Protein 1I0R (pdb70)

Structure (mmCIF, N/CA/C/O backbone):
data_1I0R
#
_entry.id   1I0R
#
_cell.length_a   56.378
_cell.length_b   56.378
_cell.length_c   214.570
_cell.angle_alpha   90.00
_cell.angle_beta   90.00
_cell.angle_gamma   90.00
#
_symmetry.space_group_name_H-M   'P 41 21 2'
#
loop_
_entity.id
_entity.type
_entity.pdbx_description
1 polymer 'CONSERVED HYPOTHETICAL PROTEIN'
2 non-polymer 'FLAVIN MONONUCLEOTIDE'
3 water water
#
loop_
_atom_site.group_PDB
_atom_site.id
_atom_site.type_symbol
_atom_site.label_atom_id
_atom_site.label_alt_id
_atom_site.label_comp_id
_atom_site.label_asym_id
_atom_site.label_entity_id
_atom_site.label_seq_id
_atom_site.pdbx_PDB_ins_code
_atom_site.Cartn_x
_atom_site.Cartn_y
_atom_site.Cartn_z
_atom_site.occupancy
_atom_site.B_iso_or_equiv
_atom_site.auth_seq_id
_atom_site.auth_comp_id
_atom_site.auth_asym_id
_atom_site.aut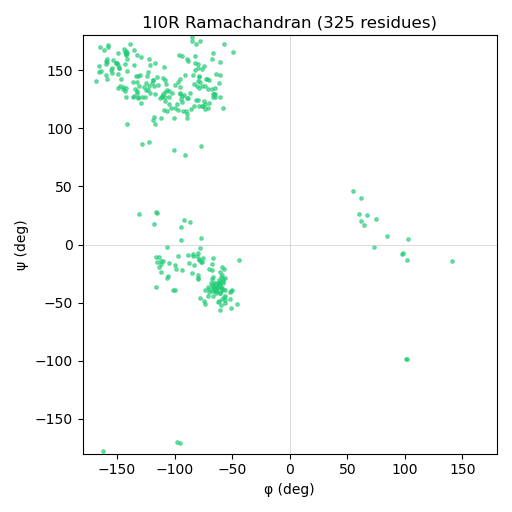h_atom_id
_atom_site.pdbx_PDB_model_num
ATOM 1 N N . MET A 1 1 ? 28.877 -4.313 49.656 1.00 35.15 1 MET A N 1
ATOM 2 C CA . MET A 1 1 ? 28.426 -3.808 50.984 1.00 34.30 1 MET A CA 1
ATOM 3 C C . MET A 1 1 ? 29.564 -3.872 52.003 1.00 34.10 1 MET A C 1
ATOM 4 O O . MET A 1 1 ? 30.077 -4.952 52.315 1.00 34.43 1 MET A O 1
ATOM 9 N N . ASP A 1 2 ? 29.949 -2.707 52.517 1.00 33.31 2 ASP A N 1
ATOM 10 C CA . ASP A 1 2 ? 31.034 -2.589 53.484 1.00 32.97 2 ASP A CA 1
ATOM 11 C C . ASP A 1 2 ? 30.540 -2.719 54.928 1.00 32.86 2 ASP A C 1
ATOM 12 O O . ASP A 1 2 ? 29.874 -1.830 55.453 1.00 31.94 2 ASP A O 1
ATOM 17 N N . VAL A 1 3 ? 30.873 -3.831 55.568 1.00 33.02 3 VAL A N 1
ATOM 18 C CA . VAL A 1 3 ? 30.446 -4.054 56.944 1.00 33.41 3 VAL A CA 1
ATOM 19 C C . VAL A 1 3 ? 30.868 -2.950 57.916 1.00 32.89 3 VAL A C 1
ATOM 20 O O . VAL A 1 3 ? 30.191 -2.715 58.920 1.00 32.47 3 VAL A O 1
ATOM 24 N N . GLU A 1 4 ? 31.977 -2.279 57.628 1.00 32.52 4 GLU A N 1
ATOM 25 C CA . GLU A 1 4 ? 32.464 -1.193 58.479 1.00 32.17 4 GLU A CA 1
ATOM 26 C C . GLU A 1 4 ? 31.472 -0.038 58.612 1.00 30.44 4 GLU A C 1
ATOM 27 O O . GLU A 1 4 ? 31.523 0.735 59.569 1.00 30.22 4 GLU A O 1
ATOM 33 N N . ALA A 1 5 ? 30.578 0.099 57.640 1.00 28.47 5 ALA A N 1
ATOM 34 C CA . ALA A 1 5 ? 29.597 1.178 57.700 1.00 26.38 5 ALA A CA 1
ATOM 35 C C . ALA A 1 5 ? 28.676 0.972 58.910 1.00 25.34 5 ALA A C 1
ATOM 36 O O . ALA A 1 5 ? 28.255 1.936 59.549 1.00 24.65 5 ALA A O 1
ATOM 38 N N . PHE A 1 6 ? 28.384 -0.280 59.236 1.00 24.11 6 PHE A N 1
ATOM 39 C CA . PHE A 1 6 ? 27.496 -0.540 60.373 1.00 23.59 6 PHE A CA 1
ATOM 40 C C . PHE A 1 6 ? 28.167 -0.198 61.697 1.00 23.22 6 PHE A C 1
ATOM 41 O O . PHE A 1 6 ? 27.487 0.039 62.696 1.00 22.27 6 PHE A O 1
ATOM 49 N N . TYR A 1 7 ? 29.501 -0.152 61.695 1.00 22.98 7 TYR A N 1
ATOM 50 C CA . TYR A 1 7 ? 30.276 0.192 62.889 1.00 23.19 7 TYR A CA 1
ATOM 51 C C . TYR A 1 7 ? 30.060 1.651 63.276 1.00 21.68 7 TYR A C 1
ATOM 52 O O . TYR A 1 7 ? 30.374 2.058 64.393 1.00 21.43 7 TYR A O 1
ATOM 61 N N . LYS A 1 8 ? 29.532 2.438 62.340 1.00 20.54 8 LYS A N 1
ATOM 62 C CA . LYS A 1 8 ? 29.292 3.850 62.582 1.00 19.56 8 LYS A CA 1
ATOM 63 C C . LYS A 1 8 ? 28.008 4.161 63.361 1.00 18.17 8 LYS A C 1
ATOM 64 O O . LYS A 1 8 ? 27.809 5.305 63.796 1.00 18.71 8 LYS A O 1
ATOM 70 N N . ILE A 1 9 ? 27.153 3.155 63.549 1.00 16.92 9 ILE A N 1
ATOM 71 C CA . ILE A 1 9 ? 25.909 3.338 64.319 1.00 15.45 9 ILE A CA 1
ATOM 72 C C . ILE A 1 9 ? 26.268 3.441 65.816 1.00 15.30 9 ILE A C 1
ATOM 73 O O . ILE A 1 9 ? 27.114 2.677 66.317 1.00 15.81 9 ILE A O 1
ATOM 78 N N . SER A 1 10 ? 25.655 4.389 66.518 1.00 14.50 10 SER A N 1
ATOM 79 C CA . SER A 1 10 ? 25.939 4.612 67.949 1.00 14.55 10 SER A CA 1
ATOM 80 C C . SER A 1 10 ? 25.053 3.837 68.894 1.00 14.06 10 SER A C 1
ATOM 81 O O . SER A 1 10 ? 23.866 3.613 68.631 1.00 14.30 10 SER A O 1
ATOM 84 N N . TYR A 1 11 ? 25.638 3.427 70.021 1.00 12.99 11 TYR A N 1
ATOM 85 C CA . TYR A 1 11 ? 24.854 2.681 71.037 1.00 12.49 11 TYR A CA 1
ATOM 86 C C . TYR A 1 11 ? 25.383 2.974 72.423 1.00 12.89 11 TYR A C 1
ATOM 87 O O . TYR A 1 11 ? 26.481 3.508 72.576 1.00 13.35 11 TYR A O 1
ATOM 96 N N . GLY A 1 12 ? 24.588 2.621 73.440 1.00 11.86 12 GLY A N 1
ATOM 97 C CA . GLY A 1 12 ? 25.065 2.667 74.827 1.00 12.34 12 GLY A CA 1
ATOM 98 C C . GLY A 1 12 ? 25.552 1.244 75.138 1.00 12.42 12 GLY A C 1
ATOM 99 O O . GLY A 1 12 ? 25.726 0.404 74.256 1.00 12.81 12 GLY A O 1
ATOM 100 N N . LEU A 1 13 ? 25.855 0.977 76.410 1.00 11.77 13 LEU A N 1
ATOM 101 C CA . LEU A 1 13 ? 26.236 -0.384 76.831 1.00 11.99 13 LEU A CA 1
ATOM 102 C C . LEU A 1 13 ? 25.443 -0.629 78.115 1.00 11.45 13 LEU A C 1
ATOM 103 O O . LEU A 1 13 ? 25.409 0.211 79.021 1.00 11.18 13 LEU A O 1
ATOM 108 N N . TYR A 1 14 ? 24.827 -1.807 78.188 1.00 10.34 14 TYR A N 1
ATOM 109 C CA . TYR A 1 14 ? 23.887 -2.126 79.270 1.00 10.37 14 TYR A CA 1
ATOM 110 C C . TYR A 1 14 ? 23.969 -3.550 79.735 1.00 10.48 14 TYR A C 1
ATOM 111 O O . TYR A 1 14 ? 24.550 -4.407 79.062 1.00 9.57 14 TYR A O 1
ATOM 120 N N . ILE A 1 15 ? 23.361 -3.804 80.896 1.00 10.61 15 ILE A N 1
ATOM 121 C CA . ILE A 1 15 ? 23.176 -5.188 81.306 1.00 11.46 15 ILE A CA 1
ATOM 122 C C . ILE A 1 15 ? 21.657 -5.397 81.190 1.00 11.29 15 ILE A C 1
ATOM 123 O O . ILE A 1 15 ? 20.884 -4.552 81.666 1.00 12.35 15 ILE A O 1
ATOM 128 N N . VAL A 1 16 ? 21.231 -6.455 80.515 1.00 11.63 16 VAL A N 1
ATOM 129 C CA . VAL A 1 16 ? 19.785 -6.750 80.402 1.00 11.38 16 VAL A CA 1
ATOM 130 C C . VAL A 1 16 ? 19.570 -7.967 81.286 1.00 11.42 16 VAL A C 1
ATOM 131 O O . VAL A 1 16 ? 20.302 -8.934 81.184 1.00 11.45 16 VAL A O 1
ATOM 135 N N . THR A 1 17 ? 18.560 -7.922 82.157 1.00 11.17 17 THR A N 1
ATOM 136 C CA . THR A 1 17 ? 18.361 -9.030 83.110 1.00 12.69 17 THR A CA 1
ATOM 137 C C . THR A 1 17 ? 16.946 -9.585 83.140 1.00 13.08 17 THR A C 1
ATOM 138 O O . THR A 1 17 ? 16.006 -8.914 82.705 1.00 12.64 17 THR A O 1
ATOM 142 N N . SER A 1 18 ? 16.800 -10.797 83.681 1.00 13.58 18 SER A N 1
ATOM 143 C CA . SER A 1 18 ? 15.475 -11.408 83.795 1.00 15.17 18 SER A CA 1
ATOM 144 C C . SER A 1 18 ? 15.585 -12.575 84.755 1.00 16.64 18 SER A C 1
ATOM 145 O O . SER A 1 18 ? 16.682 -12.915 85.200 1.00 16.91 18 SER A O 1
ATOM 148 N N . GLU A 1 19 ? 14.445 -13.139 85.148 1.00 18.11 19 GLU A N 1
ATOM 149 C CA . GLU A 1 19 ? 14.462 -14.294 86.038 1.00 20.82 19 GLU A CA 1
ATOM 150 C C . GLU A 1 19 ? 13.359 -15.243 85.649 1.00 21.52 19 GLU A C 1
ATOM 151 O O . GLU A 1 19 ? 12.232 -14.815 85.424 1.00 22.65 19 GLU A O 1
ATOM 157 N N . SER A 1 20 ? 13.679 -16.520 85.538 1.00 22.55 20 SER A N 1
ATOM 158 C CA . SER A 1 20 ? 12.657 -17.512 85.222 1.00 24.31 20 SER A CA 1
ATOM 159 C C . SER A 1 20 ? 12.909 -18.802 85.990 1.00 25.58 20 SER A C 1
ATOM 160 O O . SER A 1 20 ? 14.001 -19.372 85.942 1.00 25.05 20 SER A O 1
ATOM 163 N N . ASN A 1 21 ? 11.882 -19.257 86.700 1.00 26.98 21 ASN A N 1
ATOM 164 C CA . ASN A 1 21 ? 11.982 -20.489 87.467 1.00 28.75 21 ASN A CA 1
ATOM 165 C C . ASN A 1 21 ? 13.056 -20.347 88.539 1.00 29.13 21 ASN A C 1
ATOM 166 O O . ASN A 1 21 ? 13.806 -21.287 88.749 1.00 30.15 21 ASN A O 1
ATOM 171 N N . GLY A 1 22 ? 13.139 -19.191 89.194 1.00 29.43 22 GLY A N 1
ATOM 172 C CA . GLY A 1 22 ? 14.158 -18.994 90.217 1.00 29.93 22 GLY A CA 1
ATOM 173 C C . GLY A 1 22 ? 15.582 -18.810 89.694 1.00 30.20 22 GLY A C 1
ATOM 174 O O . GLY A 1 22 ? 16.517 -18.586 90.475 1.00 31.06 22 GLY A O 1
ATOM 175 N N . ARG A 1 23 ? 15.772 -18.895 88.382 1.00 29.49 23 ARG A N 1
ATOM 176 C CA . ARG A 1 23 ? 17.115 -18.740 87.813 1.00 28.73 23 ARG A CA 1
ATOM 177 C C . ARG A 1 23 ? 17.297 -17.331 87.256 1.00 26.35 23 ARG A C 1
ATOM 178 O O . ARG A 1 23 ? 16.586 -16.922 86.336 1.00 25.87 23 ARG A O 1
ATOM 186 N N . LYS A 1 24 ? 18.241 -16.595 87.826 1.00 23.27 24 LYS A N 1
ATOM 187 C CA . LYS A 1 24 ? 18.525 -15.235 87.386 1.00 20.33 24 LYS A CA 1
ATOM 188 C C . LYS A 1 24 ? 19.449 -15.280 86.184 1.00 18.57 24 LYS A C 1
ATOM 189 O O . LYS A 1 24 ? 20.408 -16.044 86.131 1.00 17.67 24 LYS A O 1
ATOM 195 N N . CYS A 1 25 ? 19.151 -14.421 85.219 1.00 15.88 25 CYS A N 1
ATOM 196 C CA . CYS A 1 25 ? 19.943 -14.327 83.999 1.00 14.37 25 CYS A CA 1
ATOM 197 C C . CYS A 1 25 ? 20.265 -12.882 83.698 1.00 13.74 25 CYS A C 1
ATOM 198 O O . CYS A 1 25 ? 19.479 -11.961 83.963 1.00 13.52 25 CYS A O 1
ATOM 201 N N . GLY A 1 26 ? 21.458 -12.671 83.147 1.00 12.51 26 GLY A N 1
ATOM 202 C CA . GLY A 1 26 ? 21.815 -11.319 82.757 1.00 12.16 26 GLY A CA 1
ATOM 203 C C . GLY A 1 26 ? 22.841 -11.408 81.645 1.00 12.19 26 GLY A C 1
ATOM 204 O O . GLY A 1 26 ? 23.621 -12.362 81.545 1.00 12.99 26 GLY A O 1
ATOM 205 N N . GLN A 1 27 ? 22.856 -10.391 80.799 1.00 11.45 27 GLN A N 1
ATOM 206 C CA . GLN A 1 27 ? 23.809 -10.368 79.689 1.00 10.80 27 GLN A CA 1
ATOM 207 C C . GLN A 1 27 ? 24.141 -8.941 79.332 1.00 10.97 27 GLN A C 1
ATOM 208 O O . GLN A 1 27 ? 23.395 -8.019 79.612 1.00 12.11 27 GLN A O 1
ATOM 214 N N . ILE A 1 28 ? 25.296 -8.735 78.713 1.00 10.13 28 ILE A N 1
ATOM 215 C CA . ILE A 1 28 ? 25.596 -7.395 78.210 1.00 11.02 28 ILE A CA 1
ATOM 216 C C . ILE A 1 28 ? 24.807 -7.235 76.879 1.00 10.31 28 ILE A C 1
ATOM 217 O O . ILE A 1 28 ? 24.583 -8.196 76.130 1.00 11.05 28 ILE A O 1
ATOM 222 N N . ALA A 1 29 ? 24.332 -6.028 76.628 1.00 10.99 29 ALA A N 1
ATOM 223 C CA . ALA A 1 29 ? 23.679 -5.713 75.345 1.00 10.58 29 ALA A CA 1
ATOM 224 C C . ALA A 1 29 ? 23.983 -4.274 74.978 1.00 11.09 29 ALA A C 1
ATOM 225 O O . ALA A 1 29 ? 24.077 -3.404 75.864 1.00 11.60 29 ALA A O 1
ATOM 227 N N . ASN A 1 30 ? 24.181 -4.029 73.676 1.00 11.39 30 ASN A N 1
ATOM 228 C CA . ASN A 1 30 ? 24.281 -2.642 73.243 1.00 12.14 30 ASN A CA 1
ATOM 229 C C . ASN A 1 30 ? 22.976 -2.254 72.530 1.00 12.60 30 ASN A C 1
ATOM 230 O O . ASN A 1 30 ? 22.680 -1.081 72.382 1.00 12.35 30 ASN A O 1
ATOM 235 N N . THR A 1 31 ? 22.175 -3.237 72.140 1.00 13.12 31 THR A N 1
ATOM 236 C CA . THR A 1 31 ? 20.957 -2.949 71.373 1.00 13.91 31 THR A CA 1
ATOM 237 C C . THR A 1 31 ? 19.748 -2.739 72.265 1.00 13.46 31 THR A C 1
ATOM 238 O O . THR A 1 31 ? 18.938 -3.646 72.430 1.00 14.22 31 THR A O 1
ATOM 242 N N . VAL A 1 32 ? 19.682 -1.556 72.873 1.00 13.10 32 VAL A N 1
ATOM 243 C CA . VAL A 1 32 ? 18.616 -1.167 73.811 1.00 12.80 32 VAL A CA 1
ATOM 244 C C . VAL A 1 32 ? 18.219 0.257 73.442 1.00 12.72 32 VAL A C 1
ATOM 245 O O . VAL A 1 32 ? 19.085 1.132 73.367 1.00 13.08 32 VAL A O 1
ATOM 249 N N . PHE A 1 33 ? 16.934 0.500 73.224 1.00 12.12 33 PHE A N 1
ATOM 250 C CA . PHE A 1 33 ? 16.499 1.847 72.819 1.00 13.21 33 PHE A CA 1
ATOM 251 C C . PHE A 1 33 ? 15.049 2.117 73.186 1.00 13.75 33 PHE A C 1
ATOM 252 O O . PHE A 1 33 ? 14.227 1.200 73.225 1.00 14.55 33 PHE A O 1
ATOM 267 N N . GLN A 1 34 ? 14.733 3.379 73.449 1.00 13.32 34 GLN A N 1
ATOM 268 C CA . GLN A 1 34 ? 13.339 3.737 73.719 1.00 14.86 34 GLN A CA 1
ATOM 269 C C . GLN A 1 34 ? 12.632 3.849 72.355 1.00 15.09 34 GLN A C 1
ATOM 270 O O . GLN A 1 34 ? 13.182 4.419 71.412 1.00 16.52 34 GLN A O 1
ATOM 276 N N . LEU A 1 35 ? 11.430 3.296 72.251 1.00 15.58 35 LEU A N 1
ATOM 277 C CA . LEU A 1 35 ? 10.688 3.366 70.987 1.00 16.44 35 LEU A CA 1
ATOM 278 C C . LEU A 1 35 ? 9.602 4.412 70.983 1.00 17.09 35 LEU A C 1
ATOM 279 O O . LEU A 1 35 ? 9.397 5.089 69.968 1.00 17.64 35 LEU A O 1
ATOM 284 N N . THR A 1 36 ? 8.904 4.547 72.109 1.00 17.26 36 THR A N 1
ATOM 285 C CA . THR A 1 36 ? 7.782 5.490 72.227 1.00 17.81 36 THR A CA 1
ATOM 286 C C . THR A 1 36 ? 7.724 6.160 73.588 1.00 18.81 36 THR A C 1
ATOM 287 O O . THR A 1 36 ? 8.369 5.710 74.547 1.00 17.93 36 THR A O 1
ATOM 291 N N . SER A 1 37 ? 6.916 7.222 73.692 1.00 19.99 37 SER A N 1
ATOM 292 C CA . SER A 1 37 ? 6.737 7.912 74.974 1.00 21.70 37 SER A CA 1
ATOM 293 C C . SER A 1 37 ? 5.309 7.767 75.518 1.00 21.80 37 SER A C 1
ATOM 294 O O . SER A 1 37 ? 5.075 7.945 76.703 1.00 22.86 37 SER A O 1
ATOM 297 N N . LYS A 1 38 ? 4.363 7.420 74.654 1.00 22.50 38 LYS A N 1
ATOM 298 C CA . LYS A 1 38 ? 2.976 7.233 75.081 1.00 22.70 38 LYS A CA 1
ATOM 299 C C . LYS A 1 38 ? 2.448 5.844 74.763 1.00 21.62 38 LYS A C 1
ATOM 300 O O . LYS A 1 38 ? 1.889 5.620 73.683 1.00 22.65 38 LYS A O 1
ATOM 306 N N . PRO A 1 39 ? 2.644 4.868 75.672 1.00 20.25 39 PRO A N 1
ATOM 307 C CA . PRO A 1 39 ? 3.320 4.938 76.976 1.00 19.25 39 PRO A CA 1
ATOM 308 C C . PRO A 1 39 ? 4.830 4.754 76.730 1.00 18.66 39 PRO A C 1
ATOM 309 O O . PRO A 1 39 ? 5.250 4.580 75.588 1.00 17.77 39 PRO A O 1
ATOM 313 N N . VAL A 1 40 ? 5.644 4.812 77.776 1.00 18.14 40 VAL A N 1
ATOM 314 C CA . VAL A 1 40 ? 7.073 4.626 77.560 1.00 17.35 40 VAL A CA 1
ATOM 315 C C . VAL A 1 40 ? 7.345 3.156 77.277 1.00 16.13 40 VAL A C 1
ATOM 316 O O . VAL A 1 40 ? 7.033 2.291 78.092 1.00 16.12 40 VAL A O 1
ATOM 320 N N . GLN A 1 41 ? 7.924 2.884 76.108 1.00 14.90 41 GLN A N 1
ATOM 321 C CA . GLN A 1 41 ? 8.259 1.520 75.704 1.00 14.35 41 GLN A CA 1
ATOM 322 C C . GLN A 1 41 ? 9.722 1.474 75.322 1.00 14.31 41 GLN A C 1
ATOM 323 O O . GLN A 1 41 ? 10.233 2.366 74.617 1.00 14.30 41 GLN A O 1
ATOM 329 N N . ILE A 1 42 ? 10.380 0.431 75.808 1.00 14.15 42 ILE A N 1
ATOM 330 C CA . ILE A 1 42 ? 11.808 0.210 75.565 1.00 14.85 42 ILE A CA 1
ATOM 331 C C . ILE A 1 42 ? 11.992 -1.120 74.835 1.00 14.04 42 ILE A C 1
ATOM 332 O O . ILE A 1 42 ? 11.375 -2.135 75.161 1.00 14.42 42 ILE A O 1
ATOM 337 N N . ALA A 1 43 ? 12.876 -1.153 73.856 1.00 13.00 43 ALA A N 1
ATOM 338 C CA . ALA A 1 43 ? 13.152 -2.393 73.142 1.00 12.98 43 ALA A CA 1
ATOM 339 C C . ALA A 1 43 ? 14.552 -2.922 73.466 1.00 12.94 43 ALA A C 1
ATOM 340 O O . ALA A 1 43 ? 15.484 -2.124 73.693 1.00 12.31 43 ALA A O 1
ATOM 342 N N . VAL A 1 44 ? 14.662 -4.245 73.555 1.00 11.89 44 VAL A N 1
ATOM 343 C CA . VAL A 1 44 ? 15.962 -4.9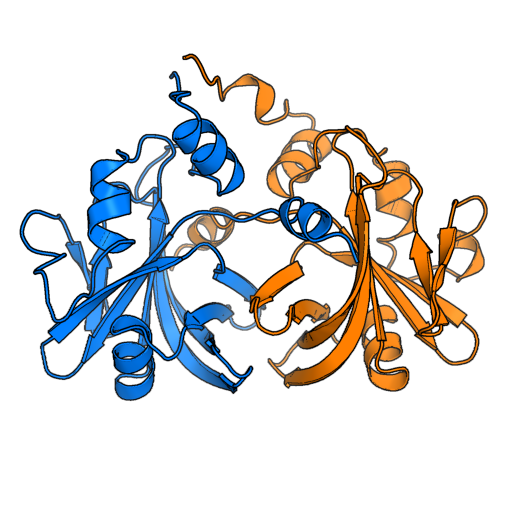06 73.722 1.00 12.38 44 VAL A CA 1
ATOM 344 C C . VAL A 1 44 ? 16.009 -6.019 72.672 1.00 12.31 44 VAL A C 1
ATOM 345 O O . VAL A 1 44 ? 15.014 -6.738 72.453 1.00 12.45 44 VAL A O 1
ATOM 349 N N . CYS A 1 45 ? 17.140 -6.167 71.981 1.00 11.86 45 CYS A N 1
ATOM 350 C CA . CYS A 1 45 ? 17.232 -7.199 70.938 1.00 12.27 45 CYS A CA 1
ATOM 351 C C . CYS A 1 45 ? 18.207 -8.270 71.409 1.00 12.96 45 CYS A C 1
ATOM 352 O O . CYS A 1 45 ? 19.415 -8.025 71.468 1.00 13.19 45 CYS A O 1
ATOM 355 N N . LEU A 1 46 ? 17.672 -9.448 71.742 1.00 11.60 46 LEU A N 1
ATOM 356 C CA . LEU A 1 46 ? 18.459 -10.531 72.325 1.00 11.40 46 LEU A CA 1
ATOM 357 C C . LEU A 1 46 ? 18.560 -11.749 71.432 1.00 12.01 46 LEU A C 1
ATOM 358 O O . LEU A 1 46 ? 17.570 -12.185 70.847 1.00 12.32 46 LEU A O 1
ATOM 363 N N . ASN A 1 47 ? 19.764 -12.323 71.353 1.00 12.43 47 ASN A N 1
ATOM 364 C CA . ASN A 1 47 ? 20.004 -13.491 70.517 1.00 12.94 47 ASN A CA 1
ATOM 365 C C . ASN A 1 47 ? 19.242 -14.708 71.104 1.00 13.62 47 ASN A C 1
ATOM 366 O O . ASN A 1 47 ? 19.272 -14.932 72.315 1.00 13.33 47 ASN A O 1
ATOM 371 N N . LYS A 1 48 ? 18.537 -15.451 70.243 1.00 13.87 48 LYS A N 1
ATOM 372 C CA . LYS A 1 48 ? 17.769 -16.626 70.685 1.00 14.73 48 LYS A CA 1
ATOM 373 C C . LYS A 1 48 ? 18.595 -17.700 71.416 1.00 16.18 48 LYS A C 1
ATOM 374 O O . LYS A 1 48 ? 18.043 -18.506 72.164 1.00 16.83 48 LYS A O 1
ATOM 380 N N . GLU A 1 49 ? 19.911 -17.703 71.223 1.00 16.96 49 GLU A N 1
ATOM 381 C CA . GLU A 1 49 ? 20.770 -18.678 71.907 1.00 18.13 49 GLU A CA 1
ATOM 382 C C . GLU A 1 49 ? 21.053 -18.310 73.371 1.00 17.12 49 GLU A C 1
ATOM 383 O O . GLU A 1 49 ? 21.530 -19.158 74.155 1.00 18.40 49 GLU A O 1
ATOM 389 N N . ASN A 1 50 ? 20.748 -17.073 73.757 1.00 15.25 50 ASN A N 1
ATOM 390 C CA . ASN A 1 50 ? 21.078 -16.596 75.092 1.00 14.25 50 ASN A CA 1
ATOM 391 C C . ASN A 1 50 ? 20.167 -17.056 76.189 1.00 13.93 50 ASN A C 1
ATOM 392 O O . ASN A 1 50 ? 18.943 -17.084 76.020 1.00 13.73 50 ASN A O 1
ATOM 397 N N . ASP A 1 51 ? 20.749 -17.387 77.338 1.00 12.86 51 ASP A N 1
ATOM 398 C CA . ASP A 1 51 ? 19.917 -17.752 78.493 1.00 12.54 51 ASP A CA 1
ATOM 399 C C . ASP A 1 51 ? 18.991 -16.579 78.860 1.00 13.27 51 ASP A C 1
ATOM 400 O O . ASP A 1 51 ? 17.831 -16.801 79.236 1.00 14.04 51 ASP A O 1
ATOM 405 N N . THR A 1 52 ? 19.455 -15.332 78.762 1.00 11.76 52 THR A N 1
ATOM 406 C CA . THR A 1 52 ? 18.626 -14.185 79.135 1.00 11.20 52 THR A CA 1
ATOM 407 C C . THR A 1 52 ? 17.438 -14.052 78.171 1.00 11.90 52 THR A C 1
ATOM 408 O O . THR A 1 52 ? 16.321 -13.697 78.617 1.00 11.81 52 THR A O 1
ATOM 412 N N . HIS A 1 53 ? 17.661 -14.348 76.890 1.00 11.92 53 HIS A N 1
ATOM 413 C CA . HIS A 1 53 ? 16.552 -14.336 75.913 1.00 11.36 53 HIS A CA 1
ATOM 414 C C . HIS A 1 53 ? 15.429 -15.274 76.365 1.00 12.50 53 HIS A C 1
ATOM 415 O O . HIS A 1 53 ? 14.248 -14.899 76.358 1.00 12.58 53 HIS A O 1
ATOM 422 N N . ASN A 1 54 ? 15.807 -16.492 76.762 1.00 12.64 54 ASN A N 1
ATOM 423 C CA . ASN A 1 54 ? 14.798 -17.452 77.184 1.00 13.58 54 ASN A CA 1
ATOM 424 C C . ASN A 1 54 ? 14.116 -17.058 78.475 1.00 13.58 54 ASN A C 1
ATOM 425 O O . ASN A 1 54 ? 12.912 -17.320 78.634 1.00 14.40 54 ASN A O 1
ATOM 430 N N . ALA A 1 55 ? 14.837 -16.434 79.403 1.00 12.54 55 ALA A N 1
ATOM 431 C CA . ALA A 1 55 ? 14.226 -15.999 80.642 1.00 12.61 55 ALA A CA 1
ATOM 432 C C . ALA A 1 55 ? 13.186 -14.912 80.337 1.00 13.13 55 ALA A C 1
ATOM 433 O O . ALA A 1 55 ? 12.096 -14.883 80.933 1.00 12.89 55 ALA A O 1
ATOM 435 N N . VAL A 1 56 ? 13.503 -14.018 79.402 1.00 12.56 56 VAL A N 1
ATOM 436 C CA . VAL A 1 56 ? 12.555 -12.956 79.057 1.00 13.12 56 VAL A CA 1
ATOM 437 C C . VAL A 1 56 ? 11.349 -13.555 78.325 1.00 13.67 56 VAL A C 1
ATOM 438 O O . VAL A 1 56 ? 10.210 -13.154 78.579 1.00 15.11 56 VAL A O 1
ATOM 442 N N . LYS A 1 57 ? 11.586 -14.494 77.427 1.00 13.87 57 LYS A N 1
ATOM 443 C CA . LYS A 1 57 ? 10.515 -15.162 76.691 1.00 15.30 57 LYS A CA 1
ATOM 444 C C . LYS A 1 57 ? 9.537 -15.816 77.682 1.00 15.21 57 LYS A C 1
ATOM 445 O O . LYS A 1 57 ? 8.302 -15.683 77.553 1.00 15.96 57 LYS A O 1
ATOM 451 N N . GLU A 1 58 ? 10.077 -16.499 78.683 1.00 14.85 58 GLU A N 1
ATOM 452 C CA . GLU A 1 58 ? 9.248 -17.194 79.657 1.00 16.27 58 GLU A CA 1
ATOM 453 C C . GLU A 1 58 ? 8.561 -16.239 80.618 1.00 16.61 58 GLU A C 1
ATOM 454 O O . GLU A 1 58 ? 7.321 -16.264 80.746 1.00 17.53 58 GLU A O 1
ATOM 460 N N . SER A 1 59 ? 9.309 -15.340 81.243 1.00 14.20 59 SER A N 1
ATOM 461 C CA . SER A 1 59 ? 8.747 -14.501 82.288 1.00 14.44 59 SER A CA 1
ATOM 462 C C . SER A 1 59 ? 8.001 -13.245 81.873 1.00 13.79 59 SER A C 1
ATOM 463 O O . SER A 1 59 ? 7.246 -12.662 82.675 1.00 14.80 59 SER A O 1
ATOM 466 N N . GLY A 1 60 ? 8.217 -12.798 80.641 1.00 14.08 60 GLY A N 1
ATOM 467 C CA . GLY A 1 60 ? 7.557 -11.583 80.186 1.00 14.05 60 GLY A CA 1
ATOM 468 C C . GLY A 1 60 ? 7.997 -10.310 80.887 1.00 14.30 60 GLY A C 1
ATOM 469 O O . GLY A 1 60 ? 7.246 -9.319 80.957 1.00 13.51 60 GLY A O 1
ATOM 470 N N . ALA A 1 61 ? 9.229 -10.315 81.423 1.00 13.23 61 ALA A N 1
ATOM 471 C CA . ALA A 1 61 ? 9.752 -9.129 82.066 1.00 12.74 61 ALA A CA 1
ATOM 472 C C . ALA A 1 61 ? 11.273 -9.021 81.899 1.00 12.28 61 ALA A C 1
ATOM 473 O O . ALA A 1 61 ? 11.954 -10.016 81.724 1.00 12.45 61 ALA A O 1
ATOM 475 N N . PHE A 1 62 ? 11.766 -7.791 81.912 1.00 12.03 62 PHE A N 1
ATOM 476 C CA . PHE A 1 62 ? 13.226 -7.581 81.857 1.00 12.23 62 PHE A CA 1
ATOM 477 C C . PHE A 1 62 ? 13.642 -6.315 82.552 1.00 12.38 62 PHE A C 1
ATOM 478 O O . PHE A 1 62 ? 12.872 -5.380 82.735 1.00 12.85 62 PHE A O 1
ATOM 486 N N . GLY A 1 63 ? 14.902 -6.300 82.981 1.00 12.10 63 GLY A N 1
ATOM 487 C CA . GLY A 1 63 ? 15.474 -5.123 83.584 1.00 11.31 63 GLY A CA 1
ATOM 488 C C . GLY A 1 63 ? 16.627 -4.640 82.698 1.00 10.71 63 GLY A C 1
ATOM 489 O O . GLY A 1 63 ? 17.193 -5.410 81.906 1.00 10.81 63 GLY A O 1
ATOM 490 N N . VAL A 1 64 ? 16.925 -3.362 82.816 1.00 11.07 64 VAL A N 1
ATOM 491 C CA . VAL A 1 64 ? 18.043 -2.757 82.102 1.00 11.54 64 VAL A CA 1
ATOM 492 C C . VAL A 1 64 ? 18.902 -1.919 83.063 1.00 11.93 64 VAL A C 1
ATOM 493 O O . VAL A 1 64 ? 18.385 -1.039 83.762 1.00 12.39 64 VAL A O 1
ATOM 497 N N . SER A 1 65 ? 20.210 -2.184 83.088 1.00 11.82 65 SER A N 1
ATOM 498 C CA . SER A 1 65 ? 21.129 -1.343 83.861 1.00 12.20 65 SER A CA 1
ATOM 499 C C . SER A 1 65 ? 21.992 -0.571 82.846 1.00 11.81 65 SER A C 1
ATOM 500 O O . SER A 1 65 ? 22.589 -1.188 81.960 1.00 12.09 65 SER A O 1
ATOM 503 N N . VAL A 1 66 ? 22.040 0.753 82.971 1.00 12.57 66 VAL A N 1
ATOM 504 C CA . VAL A 1 66 ? 22.838 1.576 82.059 1.00 12.30 66 VAL A CA 1
ATOM 505 C C . VAL A 1 66 ? 24.231 1.692 82.709 1.00 12.88 66 VAL A C 1
ATOM 506 O O . VAL A 1 66 ? 24.377 2.300 83.774 1.00 13.49 66 VAL A O 1
ATOM 510 N N . LEU A 1 67 ? 25.244 1.128 82.047 1.00 13.26 67 LEU A N 1
ATOM 511 C CA . LEU A 1 67 ? 26.594 1.087 82.618 1.00 13.39 67 LEU A CA 1
ATOM 512 C C . LEU A 1 67 ? 27.304 2.419 82.650 1.00 14.70 67 LEU A C 1
ATOM 513 O O . LEU A 1 67 ? 27.178 3.238 81.729 1.00 14.85 67 LEU A O 1
ATOM 518 N N . GLU A 1 68 ? 28.056 2.626 83.729 1.00 15.02 68 GLU A N 1
ATOM 519 C CA . GLU A 1 68 ? 28.824 3.860 83.893 1.00 15.86 68 GLU A CA 1
ATOM 520 C C . GLU A 1 68 ? 30.157 3.787 83.123 1.00 16.21 68 GLU A C 1
ATOM 521 O O . GLU A 1 68 ? 30.697 2.704 82.838 1.00 15.68 68 GLU A O 1
ATOM 527 N N . LEU A 1 69 ? 30.668 4.966 82.790 1.00 17.22 69 LEU A N 1
ATOM 528 C CA . LEU A 1 69 ? 31.920 5.091 82.061 1.00 18.28 69 LEU A CA 1
ATOM 529 C C . LEU A 1 69 ? 33.068 4.291 82.681 1.00 18.73 69 LEU A C 1
ATOM 530 O O . LEU A 1 69 ? 33.838 3.682 81.953 1.00 18.94 69 LEU A O 1
ATOM 535 N N . GLU A 1 70 ? 33.155 4.286 84.008 1.00 19.19 70 GLU A N 1
ATOM 536 C CA . GLU A 1 70 ? 34.222 3.581 84.715 1.00 20.03 70 GLU A CA 1
ATOM 537 C C . GLU A 1 70 ? 33.962 2.115 85.021 1.00 18.96 70 GLU A C 1
ATOM 538 O O . GLU A 1 70 ? 34.617 1.519 85.863 1.00 19.19 70 GLU A O 1
ATOM 544 N N . THR A 1 71 ? 33.028 1.505 84.311 1.00 16.84 71 THR A N 1
ATOM 545 C CA . THR A 1 71 ? 32.776 0.088 84.537 1.00 16.09 71 THR A CA 1
ATOM 546 C C . THR A 1 71 ? 34.023 -0.723 84.130 1.00 15.65 71 THR A C 1
ATOM 547 O O . THR A 1 71 ? 34.533 -0.575 83.019 1.00 16.14 71 THR A O 1
ATOM 551 N N . PRO A 1 72 ? 34.535 -1.586 85.031 1.00 16.14 72 PRO A N 1
ATOM 552 C CA . PRO A 1 72 ? 35.714 -2.417 84.754 1.00 16.54 72 PRO A CA 1
ATOM 553 C C . PRO A 1 72 ? 35.466 -3.420 83.638 1.00 16.37 72 PRO A C 1
ATOM 554 O O . PRO A 1 72 ? 34.376 -3.993 83.529 1.00 15.91 72 PRO A O 1
ATOM 558 N N . MET A 1 73 ? 36.498 -3.713 82.852 1.00 16.28 73 MET A N 1
ATOM 559 C CA . MET A 1 73 ? 36.359 -4.691 81.794 1.00 16.84 73 MET A CA 1
ATOM 560 C C . MET A 1 73 ? 35.995 -6.077 82.343 1.00 16.42 73 MET A C 1
ATOM 561 O O . MET A 1 73 ? 35.289 -6.844 81.671 1.00 15.71 73 MET A O 1
ATOM 566 N N . GLU A 1 74 ? 36.479 -6.435 83.535 1.00 15.97 74 GLU A N 1
ATOM 567 C CA . GLU A 1 74 ? 36.125 -7.754 84.066 1.00 15.93 74 GLU A CA 1
ATOM 568 C C . GLU A 1 74 ? 34.642 -7.873 84.404 1.00 14.83 74 GLU A C 1
ATOM 569 O O . GLU A 1 74 ? 34.102 -8.963 84.335 1.00 14.76 74 GLU A O 1
ATOM 575 N N . PHE A 1 75 ? 33.998 -6.753 84.736 1.00 14.38 75 PHE A N 1
ATOM 576 C CA . PHE A 1 75 ? 32.565 -6.748 85.071 1.00 14.20 75 PHE A CA 1
ATOM 577 C C . PHE A 1 75 ? 31.773 -6.933 83.763 1.00 13.49 75 PHE A C 1
ATOM 578 O O . PHE A 1 75 ? 30.790 -7.688 83.706 1.00 12.67 75 PHE A O 1
ATOM 586 N N . ILE A 1 76 ? 32.226 -6.306 82.689 1.00 13.34 76 ILE A N 1
ATOM 587 C CA . ILE A 1 76 ? 31.559 -6.481 81.392 1.00 13.54 76 ILE A CA 1
ATOM 588 C C . ILE A 1 76 ? 31.729 -7.945 80.946 1.00 13.89 76 ILE A C 1
ATOM 589 O O . ILE A 1 76 ? 30.789 -8.568 80.430 1.00 14.49 76 ILE A O 1
ATOM 594 N N . GLY A 1 77 ? 32.912 -8.525 81.179 1.00 13.57 77 GLY A N 1
ATOM 595 C CA . GLY A 1 77 ? 33.169 -9.901 80.773 1.00 14.10 77 GLY A CA 1
ATOM 596 C C . GLY A 1 77 ? 32.363 -10.925 81.571 1.00 13.15 77 GLY A C 1
ATOM 597 O O . GLY A 1 77 ? 31.995 -11.975 81.059 1.00 13.11 77 GLY A O 1
ATOM 598 N N . ARG A 1 78 ? 32.125 -10.606 82.835 1.00 13.43 78 ARG A N 1
ATOM 599 C CA . ARG A 1 78 ? 31.317 -11.443 83.733 1.00 13.06 78 ARG A CA 1
ATOM 600 C C . ARG A 1 78 ? 29.948 -11.651 83.090 1.00 12.66 78 ARG A C 1
ATOM 601 O O . ARG A 1 78 ? 29.433 -12.762 83.059 1.00 13.29 78 ARG A O 1
ATOM 609 N N . PHE A 1 79 ? 29.388 -10.573 82.553 1.00 12.08 79 PHE A N 1
ATOM 610 C CA . PHE A 1 79 ? 28.059 -10.681 81.938 1.00 11.69 79 PHE A CA 1
ATOM 611 C C . PHE A 1 79 ? 28.000 -10.940 80.460 1.00 11.51 79 PHE A C 1
ATOM 612 O O . PHE A 1 79 ? 27.002 -11.459 79.949 1.00 11.30 79 PHE A O 1
ATOM 620 N N . GLY A 1 80 ? 29.072 -10.610 79.750 1.00 10.81 80 GLY A N 1
ATOM 621 C CA . GLY A 1 80 ? 29.054 -10.719 78.305 1.00 11.73 80 GLY A CA 1
ATOM 622 C C . GLY A 1 80 ? 29.811 -11.816 77.581 1.00 11.31 80 GLY A C 1
ATOM 623 O O . GLY A 1 80 ? 29.717 -11.938 76.354 1.00 11.75 80 GLY A O 1
ATOM 624 N N . PHE A 1 81 ? 30.533 -12.644 78.340 1.00 12.29 81 PHE A N 1
ATOM 625 C CA . PHE A 1 81 ? 31.322 -13.696 77.728 1.00 13.05 81 PHE A CA 1
ATOM 626 C C . PHE A 1 81 ? 31.137 -15.075 78.326 1.00 13.39 81 PHE A C 1
ATOM 627 O O . PHE A 1 81 ? 32.039 -15.928 78.250 1.00 14.61 81 PHE A O 1
ATOM 635 N N . ARG A 1 82 ? 29.963 -15.313 78.910 1.00 13.07 82 ARG A N 1
ATOM 636 C CA . ARG A 1 82 ? 29.655 -16.632 79.470 1.00 13.10 82 ARG A CA 1
ATOM 637 C C . ARG A 1 82 ? 28.138 -16.742 79.623 1.00 13.99 82 ARG A C 1
ATOM 638 O O . ARG A 1 82 ? 27.429 -15.731 79.505 1.00 13.61 82 ARG A O 1
ATOM 646 N N . LYS A 1 83 ? 27.636 -17.953 79.870 1.00 14.18 83 LYS A N 1
ATOM 647 C CA . LYS A 1 83 ? 26.171 -18.143 79.994 1.00 14.67 83 LYS A CA 1
ATOM 648 C C . LYS A 1 83 ? 25.705 -18.143 81.438 1.00 15.16 83 LYS A C 1
ATOM 649 O O . LYS A 1 83 ? 26.362 -18.731 82.329 1.00 14.70 83 LYS A O 1
ATOM 655 N N . SER A 1 84 ? 24.558 -17.503 81.670 1.00 13.76 84 SER A N 1
ATOM 656 C CA . SER A 1 84 ? 23.957 -17.383 83.007 1.00 14.60 84 SER A CA 1
ATOM 657 C C . SER A 1 84 ? 23.681 -18.734 83.675 1.00 13.87 84 SER A C 1
ATOM 658 O O . SER A 1 84 ? 23.784 -18.844 84.900 1.00 15.79 84 SER A O 1
ATOM 661 N N . SER A 1 85 ? 23.357 -19.725 82.870 1.00 14.82 85 SER A N 1
ATOM 662 C CA . SER A 1 85 ? 23.048 -21.061 83.394 1.00 15.86 85 SER A CA 1
ATOM 663 C C . SER A 1 85 ? 24.302 -21.847 83.749 1.00 16.38 85 SER A C 1
ATOM 664 O O . SER A 1 85 ? 24.205 -22.880 84.421 1.00 17.92 85 SER A O 1
ATOM 667 N N . GLU A 1 86 ? 25.461 -21.353 83.314 1.00 15.95 86 GLU A N 1
ATOM 668 C CA . GLU A 1 86 ? 26.722 -22.051 83.547 1.00 15.68 86 GLU A CA 1
ATOM 669 C C . GLU A 1 86 ? 27.709 -21.397 84.491 1.00 15.50 86 GLU A C 1
ATOM 670 O O . GLU A 1 86 ? 28.665 -22.056 84.940 1.00 16.24 86 GLU A O 1
ATOM 676 N N . PHE A 1 87 ? 27.497 -20.130 84.799 1.00 15.08 87 PHE A N 1
ATOM 677 C CA . PHE A 1 87 ? 28.369 -19.375 85.701 1.00 14.78 87 PHE A CA 1
ATOM 678 C C . PHE A 1 87 ? 27.438 -18.487 86.497 1.00 15.73 87 PHE A C 1
ATOM 679 O O . PHE A 1 87 ? 26.535 -17.868 85.893 1.00 16.08 87 PHE A O 1
ATOM 687 N N . GLU A 1 88 ? 27.631 -18.413 87.822 1.00 16.38 88 GLU A N 1
ATOM 688 C CA . GLU A 1 88 ? 26.779 -17.601 88.696 1.00 17.30 88 GLU A CA 1
ATOM 689 C C . GLU A 1 88 ? 27.159 -16.132 88.577 1.00 15.67 88 GLU A C 1
ATOM 690 O O . GLU A 1 88 ? 27.907 -15.582 89.369 1.00 16.56 88 GLU A O 1
ATOM 696 N N . LYS A 1 89 ? 26.589 -15.491 87.562 1.00 14.58 89 LYS A N 1
ATOM 697 C CA . LYS A 1 89 ? 26.896 -14.091 87.267 1.00 14.55 89 LYS A CA 1
ATOM 698 C C . LYS A 1 89 ? 26.564 -13.092 88.348 1.00 14.78 89 LYS A C 1
ATOM 699 O O . LYS A 1 89 ? 27.228 -12.054 88.484 1.00 15.20 89 LYS A O 1
ATOM 705 N N . PHE A 1 90 ? 25.529 -13.386 89.134 1.00 15.53 90 PHE A N 1
ATOM 706 C CA . PHE A 1 90 ? 25.125 -12.459 90.160 1.00 16.06 90 PHE A CA 1
ATOM 707 C C . PHE A 1 90 ? 25.844 -12.638 91.484 1.00 17.62 90 PHE A C 1
ATOM 708 O O . PHE A 1 90 ? 25.785 -11.755 92.323 1.00 17.99 90 PHE A O 1
ATOM 716 N N . ASP A 1 91 ? 26.497 -13.781 91.668 1.00 19.46 91 ASP A N 1
ATOM 717 C CA . ASP A 1 91 ? 27.231 -14.016 92.923 1.00 21.54 91 ASP A CA 1
ATOM 718 C C . ASP A 1 91 ? 28.451 -13.122 92.911 1.00 21.02 91 ASP A C 1
ATOM 719 O O . ASP A 1 91 ? 29.303 -13.260 92.022 1.00 22.01 91 ASP A O 1
ATOM 724 N N . GLY A 1 92 ? 28.513 -12.196 93.868 1.00 20.04 92 GLY A N 1
ATOM 725 C CA . GLY A 1 92 ? 29.620 -11.260 93.974 1.00 20.25 92 GLY A CA 1
ATOM 726 C C . GLY A 1 92 ? 29.301 -9.869 93.455 1.00 19.85 92 GLY A C 1
ATOM 727 O O . GLY A 1 92 ? 30.168 -8.998 93.419 1.00 20.62 92 GLY A O 1
ATOM 728 N N . VAL A 1 93 ? 28.042 -9.660 93.074 1.00 18.47 93 VAL A N 1
ATOM 729 C CA . VAL A 1 93 ? 27.569 -8.383 92.522 1.00 18.58 93 VAL A CA 1
ATOM 730 C C . VAL A 1 93 ? 26.405 -7.816 93.339 1.00 17.49 93 VAL A C 1
ATOM 731 O O . VAL A 1 93 ? 25.610 -8.575 93.893 1.00 18.09 93 VAL A O 1
ATOM 735 N N . GLU A 1 94 ? 26.283 -6.493 93.406 1.00 17.80 94 GLU A N 1
ATOM 736 C CA . GLU A 1 94 ? 25.172 -5.867 94.138 1.00 17.96 94 GLU A CA 1
ATOM 737 C C . GLU A 1 94 ? 23.938 -5.712 93.239 1.00 18.11 94 GLU A C 1
ATOM 738 O O . GLU A 1 94 ? 24.042 -5.180 92.131 1.00 17.34 94 GLU A O 1
ATOM 744 N N . TYR A 1 95 ? 22.775 -6.141 93.724 1.00 17.68 95 TYR A N 1
ATOM 745 C CA . TYR A 1 95 ? 21.544 -5.998 92.932 1.00 17.93 95 TYR A CA 1
ATOM 746 C C . TYR A 1 95 ? 20.332 -6.028 93.858 1.00 18.63 95 TYR A C 1
ATOM 747 O O . TYR A 1 95 ? 20.456 -6.321 95.049 1.00 17.72 95 TYR A O 1
ATOM 756 N N . LYS A 1 96 ? 19.164 -5.704 93.319 1.00 19.65 96 LYS A N 1
ATOM 757 C CA . LYS A 1 96 ? 17.934 -5.734 94.100 1.00 20.17 96 LYS A CA 1
ATOM 758 C C . LYS A 1 96 ? 16.870 -6.329 93.183 1.00 21.33 96 LYS A C 1
ATOM 759 O O . LYS A 1 96 ? 17.144 -6.565 92.004 1.00 21.38 96 LYS A O 1
ATOM 765 N N . THR A 1 97 ? 15.682 -6.599 93.718 1.00 21.74 97 THR A N 1
ATOM 766 C CA . THR A 1 97 ? 14.608 -7.189 92.925 1.00 22.98 97 THR A CA 1
ATOM 767 C C . THR A 1 97 ? 13.564 -6.132 92.598 1.00 23.50 97 THR A C 1
ATOM 768 O O . THR A 1 97 ? 13.058 -5.432 93.475 1.00 23.57 97 THR A O 1
ATOM 772 N N . GLY A 1 98 ? 13.249 -6.002 91.312 1.00 22.78 98 GLY A N 1
ATOM 773 C CA . GLY A 1 98 ? 12.281 -5.007 90.908 1.00 23.75 98 GLY A CA 1
ATOM 774 C C . GLY A 1 98 ? 10.841 -5.402 91.164 1.00 24.24 98 GLY A C 1
ATOM 775 O O . GLY A 1 98 ? 10.546 -6.528 91.602 1.00 23.63 98 GLY A O 1
ATOM 776 N N . LYS A 1 99 ? 9.938 -4.462 90.891 1.00 24.98 99 LYS A N 1
ATOM 777 C CA . LYS A 1 99 ? 8.506 -4.706 91.075 1.00 26.16 99 LYS A CA 1
ATOM 778 C C . LYS A 1 99 ? 8.058 -5.867 90.197 1.00 25.71 99 LYS A C 1
ATOM 779 O O . LYS A 1 99 ? 7.183 -6.644 90.583 1.00 25.60 99 LYS A O 1
ATOM 785 N N . THR A 1 100 ? 8.672 -6.003 89.024 1.00 24.87 100 THR A N 1
ATOM 786 C CA . THR A 1 100 ? 8.309 -7.088 88.120 1.00 24.59 100 THR A CA 1
ATOM 787 C C . THR A 1 100 ? 8.944 -8.431 88.502 1.00 23.88 100 THR A C 1
ATOM 788 O O . THR A 1 100 ? 8.641 -9.450 87.894 1.00 24.57 100 THR A O 1
ATOM 792 N N . GLY A 1 101 ? 9.839 -8.440 89.489 1.00 23.14 101 GLY A N 1
ATOM 793 C CA . GLY A 1 101 ? 10.482 -9.687 89.875 1.00 21.91 101 GLY A CA 1
ATOM 794 C C . GLY A 1 101 ? 11.874 -9.865 89.256 1.00 21.64 101 GLY A C 1
ATOM 795 O O . GLY A 1 101 ? 12.622 -10.780 89.621 1.00 21.96 101 GLY A O 1
ATOM 796 N N . VAL A 1 102 ? 12.249 -8.978 88.352 1.00 20.66 102 VAL A N 1
ATOM 797 C CA . VAL A 1 102 ? 13.558 -9.121 87.705 1.00 19.74 102 VAL A CA 1
ATOM 798 C C . VAL A 1 102 ? 14.687 -8.614 88.588 1.00 19.06 102 VAL A C 1
ATOM 799 O O . VAL A 1 102 ? 14.494 -7.746 89.425 1.00 18.52 102 VAL A O 1
ATOM 803 N N . PRO A 1 103 ? 15.891 -9.177 88.414 1.00 19.23 103 PRO A N 1
ATOM 804 C CA . PRO A 1 103 ? 16.974 -8.667 89.244 1.00 19.44 103 PRO A CA 1
ATOM 805 C C . PRO A 1 103 ? 17.416 -7.369 88.567 1.00 19.57 103 PRO A C 1
ATOM 806 O O . PRO A 1 103 ? 17.380 -7.249 87.326 1.00 21.04 103 PRO A O 1
ATOM 810 N N . LEU A 1 104 ? 17.722 -6.363 89.361 1.00 17.98 104 LEU A N 1
ATOM 811 C CA . LEU A 1 104 ? 18.160 -5.099 88.822 1.00 17.17 104 LEU A CA 1
ATOM 812 C C . LEU A 1 104 ? 19.562 -4.890 89.341 1.00 16.95 104 LEU A C 1
ATOM 813 O O . LEU A 1 104 ? 19.757 -4.644 90.556 1.00 16.70 104 LEU A O 1
ATOM 818 N N . VAL A 1 105 ? 20.537 -4.995 88.441 1.00 15.63 105 VAL A N 1
ATOM 819 C CA . VAL A 1 105 ? 21.928 -4.817 88.860 1.00 15.28 105 VAL A CA 1
ATOM 820 C C . VAL A 1 105 ? 22.202 -3.350 89.081 1.00 14.76 105 VAL A C 1
ATOM 821 O O . VAL A 1 105 ? 22.109 -2.528 88.176 1.00 15.44 105 VAL A O 1
ATOM 825 N N . THR A 1 106 ? 22.562 -3.012 90.311 1.00 15.58 106 THR A N 1
ATOM 826 C CA . THR A 1 106 ? 22.814 -1.620 90.653 1.00 15.21 106 THR A CA 1
ATOM 827 C C . THR A 1 106 ? 24.300 -1.269 90.636 1.00 15.30 106 THR A C 1
ATOM 828 O O . THR A 1 106 ? 24.676 -0.085 90.482 1.00 15.83 106 THR A O 1
ATOM 832 N N . GLN A 1 107 ? 25.144 -2.291 90.755 1.00 15.37 107 GLN A N 1
ATOM 833 C CA . GLN A 1 107 ? 26.589 -2.071 90.746 1.00 15.34 107 GLN A CA 1
ATOM 834 C C . GLN A 1 107 ? 26.984 -1.560 89.350 1.00 15.60 107 GLN A C 1
ATOM 835 O O . GLN A 1 107 ? 26.595 -2.155 88.322 1.00 15.64 107 GLN A O 1
ATOM 841 N N . HIS A 1 108 ? 27.732 -0.448 89.327 1.00 15.19 108 HIS A N 1
ATOM 842 C CA . HIS A 1 108 ? 28.210 0.210 88.108 1.00 15.56 108 HIS A CA 1
ATOM 843 C C . HIS A 1 108 ? 27.091 0.764 87.228 1.00 15.24 108 HIS A C 1
ATOM 844 O O . HIS A 1 108 ? 27.317 1.063 86.052 1.00 15.88 108 HIS A O 1
ATOM 851 N N . ALA A 1 109 ? 25.894 0.910 87.793 1.00 15.60 109 ALA A N 1
ATOM 852 C CA . ALA A 1 109 ? 24.773 1.425 87.003 1.00 16.04 109 ALA A CA 1
ATOM 853 C C . ALA A 1 109 ? 24.457 2.884 87.287 1.00 17.23 109 ALA A C 1
ATOM 854 O O . ALA A 1 109 ? 24.349 3.296 88.461 1.00 17.82 109 ALA A O 1
ATOM 856 N N . VAL A 1 110 ? 24.331 3.668 86.216 1.00 16.67 110 VAL A N 1
ATOM 857 C CA . VAL A 1 110 ? 23.968 5.075 86.340 1.00 16.92 110 VAL A CA 1
ATOM 858 C C . VAL A 1 110 ? 22.455 5.142 86.547 1.00 17.17 110 VAL A C 1
ATOM 859 O O . VAL A 1 110 ? 21.938 6.049 87.201 1.00 18.10 110 VAL A O 1
ATOM 863 N N . ALA A 1 111 ? 21.744 4.163 86.003 1.00 16.48 111 ALA A N 1
ATOM 864 C CA . ALA A 1 111 ? 20.294 4.110 86.090 1.00 15.64 111 ALA A CA 1
ATOM 865 C C . ALA A 1 111 ? 19.808 2.677 85.850 1.00 14.99 111 ALA A C 1
ATOM 866 O O . ALA A 1 111 ? 20.519 1.859 85.233 1.00 14.50 111 ALA A O 1
ATOM 868 N N . VAL A 1 112 ? 18.622 2.363 86.377 1.00 14.41 112 VAL A N 1
ATOM 869 C CA . VAL A 1 112 ? 17.995 1.057 86.159 1.00 15.30 112 VAL A CA 1
ATOM 870 C C . VAL A 1 112 ? 16.564 1.255 85.696 1.00 15.70 112 VAL A C 1
ATOM 871 O O . VAL A 1 112 ? 15.897 2.200 86.087 1.00 17.00 112 VAL A O 1
ATOM 875 N N . ILE A 1 113 ? 16.111 0.363 84.828 1.00 14.91 113 ILE A N 1
ATOM 876 C CA . ILE A 1 113 ? 14.753 0.449 84.296 1.00 14.96 113 ILE A CA 1
ATOM 877 C C . ILE A 1 113 ? 14.181 -0.948 84.328 1.00 15.17 113 ILE A C 1
ATOM 878 O O . ILE A 1 113 ? 14.905 -1.898 84.070 1.00 14.65 113 ILE A O 1
ATOM 883 N N . GLU A 1 114 ? 12.898 -1.110 84.690 1.00 15.25 114 GLU A N 1
ATOM 884 C CA . GLU A 1 114 ? 12.303 -2.436 84.587 1.00 15.66 114 GLU A CA 1
ATOM 885 C C . GLU A 1 114 ? 11.054 -2.333 83.697 1.00 14.64 114 GLU A C 1
ATOM 886 O O . GLU A 1 114 ? 10.363 -1.308 83.710 1.00 15.16 114 GLU A O 1
ATOM 892 N N . ALA A 1 115 ? 10.802 -3.372 82.916 1.00 14.01 115 ALA A N 1
ATOM 893 C CA . ALA A 1 115 ? 9.670 -3.357 81.968 1.00 13.25 115 ALA A CA 1
ATOM 894 C C . ALA A 1 115 ? 8.986 -4.700 81.853 1.00 13.66 115 ALA A C 1
ATOM 895 O O . ALA A 1 115 ? 9.567 -5.753 82.129 1.00 13.91 115 ALA A O 1
ATOM 897 N N . LYS A 1 116 ? 7.711 -4.656 81.447 1.00 13.76 116 LYS A N 1
ATOM 898 C CA . LYS A 1 116 ? 6.933 -5.873 81.221 1.00 13.49 116 LYS A CA 1
ATOM 899 C C . LYS A 1 116 ? 6.788 -5.985 79.692 1.00 12.89 116 LYS A C 1
ATOM 900 O O . LYS A 1 116 ? 6.554 -4.988 78.981 1.00 13.01 116 LYS A O 1
ATOM 906 N N . VAL A 1 117 ? 6.934 -7.199 79.184 1.00 12.44 117 VAL A N 1
ATOM 907 C CA . VAL A 1 117 ? 6.869 -7.392 77.740 1.00 12.67 117 VAL A CA 1
ATOM 908 C C . VAL A 1 117 ? 5.452 -7.297 77.199 1.00 13.61 117 VAL A C 1
ATOM 909 O O . VAL A 1 117 ? 4.561 -8.040 77.641 1.00 14.28 117 VAL A O 1
ATOM 913 N N . VAL A 1 118 ? 5.262 -6.392 76.236 1.00 13.20 118 VAL A N 1
ATOM 914 C CA . VAL A 1 118 ? 3.954 -6.217 75.616 1.00 14.15 118 VAL A CA 1
ATOM 915 C C . VAL A 1 118 ? 3.925 -6.698 74.165 1.00 14.75 118 VAL A C 1
ATOM 916 O O . VAL A 1 118 ? 2.842 -6.841 73.567 1.00 15.65 118 VAL A O 1
ATOM 920 N N . LYS A 1 119 ? 5.098 -6.931 73.575 1.00 15.13 119 LYS A N 1
ATOM 921 C CA . LYS A 1 119 ? 5.151 -7.441 72.213 1.00 15.99 119 LYS A CA 1
ATOM 922 C C . LYS A 1 119 ? 6.504 -8.100 71.932 1.00 16.34 119 LYS A C 1
ATOM 923 O O . LYS A 1 119 ? 7.544 -7.683 72.478 1.00 15.90 119 LYS A O 1
ATOM 929 N N . GLU A 1 120 ? 6.488 -9.153 71.122 1.00 16.58 120 GLU A N 1
ATOM 930 C CA . GLU A 1 120 ? 7.726 -9.802 70.695 1.00 17.58 120 GLU A CA 1
ATOM 931 C C . GLU A 1 120 ? 7.756 -9.740 69.182 1.00 18.45 120 GLU A C 1
ATOM 932 O O . GLU A 1 120 ? 6.769 -10.084 68.517 1.00 19.56 120 GLU A O 1
ATOM 938 N N . CYS A 1 121 ? 8.874 -9.288 68.634 1.00 18.65 121 CYS A N 1
ATOM 939 C CA . CYS A 1 121 ? 9.051 -9.237 67.201 1.00 19.67 121 CYS A CA 1
ATOM 940 C C . CYS A 1 121 ? 10.219 -10.108 66.809 1.00 18.99 121 CYS A C 1
ATOM 941 O O . CYS A 1 121 ? 11.377 -9.793 67.072 1.00 18.55 121 CYS A O 1
ATOM 946 N N . ASP A 1 122 ? 9.897 -11.242 66.199 1.00 19.15 122 ASP A N 1
ATOM 947 C CA . ASP A 1 122 ? 10.894 -12.223 65.772 1.00 19.12 122 ASP A CA 1
ATOM 948 C C . ASP A 1 122 ? 11.662 -11.751 64.543 1.00 18.90 122 ASP A C 1
ATOM 949 O O . ASP A 1 122 ? 11.072 -11.570 63.476 1.00 18.87 122 ASP A O 1
ATOM 954 N N . VAL A 1 123 ? 12.974 -11.560 64.684 1.00 17.92 123 VAL A N 1
ATOM 955 C CA . VAL A 1 123 ? 13.782 -11.115 63.555 1.00 17.69 123 VAL A CA 1
ATOM 956 C C . VAL A 1 123 ? 14.814 -12.147 63.104 1.00 18.15 123 VAL A C 1
ATOM 957 O O . VAL A 1 123 ? 15.865 -11.800 62.555 1.00 18.85 123 VAL A O 1
ATOM 961 N N . GLY A 1 124 ? 14.519 -13.425 63.350 1.00 17.91 124 GLY A N 1
ATOM 962 C CA . GLY A 1 124 ? 15.406 -14.472 62.872 1.00 18.12 124 GLY A CA 1
ATOM 963 C C . GLY A 1 124 ? 16.325 -15.038 63.924 1.00 17.69 124 GLY A C 1
ATOM 964 O O . GLY A 1 124 ? 15.925 -15.896 64.692 1.00 18.64 124 GLY A O 1
ATOM 965 N N . THR A 1 125 ? 17.564 -14.566 63.959 1.00 17.43 125 THR A N 1
ATOM 966 C CA . THR A 1 125 ? 18.492 -15.071 64.953 1.00 16.38 125 THR A CA 1
ATOM 967 C C . THR A 1 125 ? 18.235 -14.471 66.335 1.00 15.71 125 THR A C 1
ATOM 968 O O . THR A 1 125 ? 18.734 -14.999 67.334 1.00 15.42 125 THR A O 1
ATOM 972 N N . HIS A 1 126 ? 17.460 -13.392 66.387 1.00 15.28 126 HIS A N 1
ATOM 973 C CA . HIS A 1 126 ? 17.177 -12.652 67.628 1.00 14.18 126 HIS A CA 1
ATOM 974 C C . HIS A 1 126 ? 15.691 -12.379 67.743 1.00 14.28 126 HIS A C 1
ATOM 975 O O . HIS A 1 126 ? 14.960 -12.434 66.743 1.00 14.10 126 HIS A O 1
ATOM 982 N N . THR A 1 127 ? 15.269 -12.049 68.956 1.00 13.35 127 THR A N 1
ATOM 983 C CA . THR A 1 127 ? 13.901 -11.599 69.216 1.00 13.73 127 THR A CA 1
ATOM 984 C C . THR A 1 127 ? 14.024 -10.166 69.732 1.00 13.46 127 THR A C 1
ATOM 985 O O . THR A 1 127 ? 14.838 -9.863 70.638 1.00 13.68 127 THR A O 1
ATOM 989 N N . LEU A 1 128 ? 13.253 -9.260 69.137 1.00 13.63 128 LEU A N 1
ATOM 990 C CA . LEU A 1 128 ? 13.218 -7.890 69.623 1.00 13.98 128 LEU A CA 1
ATOM 991 C C . LEU A 1 128 ? 12.050 -7.842 70.606 1.00 13.90 128 LEU A C 1
ATOM 992 O O . LEU A 1 128 ? 10.912 -8.043 70.209 1.00 15.18 128 LEU A O 1
ATOM 997 N N . PHE A 1 129 ? 12.327 -7.618 71.881 1.00 12.37 129 PHE A N 1
ATOM 998 C CA . PHE A 1 129 ? 11.289 -7.545 72.905 1.00 12.47 129 PHE A CA 1
ATOM 999 C C . PHE A 1 129 ? 10.910 -6.105 73.133 1.00 13.10 129 PHE A C 1
ATOM 1000 O O . PHE A 1 129 ? 11.785 -5.234 73.327 1.00 13.91 129 PHE A O 1
ATOM 1008 N N . VAL A 1 130 ? 9.605 -5.811 73.109 1.00 12.95 130 VAL A N 1
ATOM 1009 C CA . VAL A 1 130 ? 9.127 -4.458 73.370 1.00 13.24 130 VAL A CA 1
ATOM 1010 C C . VAL A 1 130 ? 8.547 -4.482 74.775 1.00 13.81 130 VAL A C 1
ATOM 1011 O O . VAL A 1 130 ? 7.634 -5.280 75.042 1.00 13.71 130 VAL A O 1
ATOM 1015 N N . GLY A 1 131 ? 9.091 -3.656 75.667 1.00 13.36 131 GLY A N 1
ATOM 1016 C CA . GLY A 1 131 ? 8.587 -3.636 77.033 1.00 14.45 131 GLY A CA 1
ATOM 1017 C C . GLY A 1 131 ? 8.022 -2.292 77.437 1.00 15.35 131 GLY A C 1
ATOM 1018 O O . GLY A 1 131 ? 8.550 -1.245 77.073 1.00 15.93 131 GLY A O 1
ATOM 1019 N N . GLU A 1 132 ? 6.924 -2.316 78.191 1.00 15.30 132 GLU A N 1
ATOM 1020 C CA . GLU A 1 132 ? 6.343 -1.081 78.693 1.00 15.81 132 GLU A CA 1
ATOM 1021 C C . GLU A 1 132 ? 7.059 -0.826 8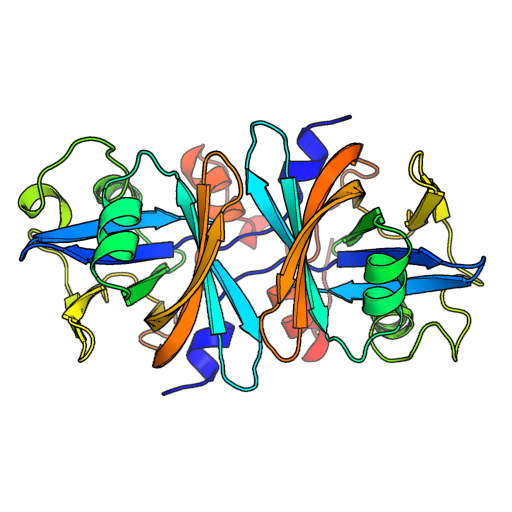0.024 1.00 15.54 132 GLU A C 1
ATOM 1022 O O . GLU A 1 132 ? 7.083 -1.696 80.891 1.00 15.51 132 GLU A O 1
ATOM 1028 N N . ALA A 1 133 ? 7.643 0.352 80.189 1.00 15.64 133 ALA A N 1
ATOM 1029 C CA . ALA A 1 133 ? 8.381 0.628 81.440 1.00 16.05 133 ALA A CA 1
ATOM 1030 C C . ALA A 1 133 ? 7.441 0.635 82.644 1.00 17.20 133 ALA A C 1
ATOM 1031 O O . ALA A 1 133 ? 6.349 1.215 82.583 1.00 18.05 133 ALA A O 1
ATOM 1033 N N . VAL A 1 134 ? 7.847 -0.031 83.721 1.00 17.86 134 VAL A N 1
ATOM 1034 C CA . VAL A 1 134 ? 7.019 -0.046 84.927 1.00 18.85 134 VAL A CA 1
ATOM 1035 C C . VAL A 1 134 ? 7.710 0.734 86.058 1.00 19.18 134 VAL A C 1
ATOM 1036 O O . VAL A 1 134 ? 7.043 1.226 86.978 1.00 19.36 134 VAL A O 1
ATOM 1040 N N . ASP A 1 135 ? 9.037 0.866 85.993 1.00 18.73 135 ASP A N 1
ATOM 1041 C CA . ASP A 1 135 ? 9.774 1.677 86.973 1.00 19.33 135 ASP A CA 1
ATOM 1042 C C . ASP A 1 135 ? 11.107 2.058 86.349 1.00 19.69 135 ASP A C 1
ATOM 1043 O O . ASP A 1 135 ? 11.570 1.395 85.405 1.00 18.97 135 ASP A O 1
ATOM 1048 N N . ALA A 1 136 ? 11.698 3.144 86.839 1.00 19.69 136 ALA A N 1
ATOM 1049 C CA . ALA A 1 136 ? 12.990 3.630 86.360 1.00 20.48 136 ALA A CA 1
ATOM 1050 C C . ALA A 1 136 ? 13.572 4.514 87.466 1.00 21.75 136 ALA A C 1
ATOM 1051 O O . ALA A 1 136 ? 12.837 5.250 88.121 1.00 22.06 136 ALA A O 1
ATOM 1053 N N . GLU A 1 137 ? 14.882 4.443 87.669 1.00 22.24 137 GLU A N 1
ATOM 1054 C CA . GLU A 1 137 ? 15.538 5.195 88.730 1.00 23.08 137 GLU A CA 1
ATOM 1055 C C . GLU A 1 137 ? 16.954 5.597 88.325 1.00 22.48 137 GLU A C 1
ATOM 1056 O O . GLU A 1 137 ? 17.677 4.797 87.722 1.00 21.72 137 GLU A O 1
ATOM 1062 N N . VAL A 1 138 ? 17.334 6.844 88.615 1.00 22.14 138 VAL A N 1
ATOM 1063 C CA . VAL A 1 138 ? 18.695 7.304 88.341 1.00 21.88 138 VAL A CA 1
ATOM 1064 C C . VAL A 1 138 ? 19.443 7.052 89.659 1.00 22.41 138 VAL A C 1
ATOM 1065 O O . VAL A 1 138 ? 18.987 7.460 90.734 1.00 22.22 138 VAL A O 1
ATOM 1069 N N . LEU A 1 139 ? 20.577 6.364 89.570 1.00 22.33 139 LEU A N 1
ATOM 1070 C CA . LEU A 1 139 ? 21.355 5.981 90.744 1.00 23.89 139 LEU A CA 1
ATOM 1071 C C . LEU A 1 139 ? 22.647 6.748 90.995 1.00 25.31 139 LEU A C 1
ATOM 1072 O O . LEU A 1 139 ? 23.103 6.821 92.146 1.00 26.03 139 LEU A O 1
ATOM 1077 N N . LYS A 1 140 ? 23.254 7.279 89.940 1.00 27.02 140 LYS A N 1
ATOM 1078 C CA . LYS A 1 140 ? 24.529 7.999 90.053 1.00 28.60 140 LYS A CA 1
ATOM 1079 C C . LYS A 1 140 ? 24.570 9.188 89.115 1.00 29.45 140 LYS A C 1
ATOM 1080 O O . LYS A 1 140 ? 23.826 9.261 88.144 1.00 29.61 140 LYS A O 1
ATOM 1086 N N . ASP A 1 141 ? 25.511 10.087 89.384 1.00 30.26 141 ASP A N 1
ATOM 1087 C CA . ASP A 1 141 ? 25.708 11.276 88.584 1.00 30.88 141 ASP A CA 1
ATOM 1088 C C . ASP A 1 141 ? 26.783 11.057 87.498 1.00 30.04 141 ASP A C 1
ATOM 1089 O O . ASP A 1 141 ? 27.127 11.976 86.739 1.00 31.21 141 ASP A O 1
ATOM 1094 N N . ALA A 1 142 ? 27.290 9.832 87.407 1.00 27.86 142 ALA A N 1
ATOM 1095 C CA . ALA A 1 142 ? 28.352 9.479 86.473 1.00 26.18 142 ALA A CA 1
ATOM 1096 C C . ALA A 1 142 ? 27.991 9.514 84.999 1.00 24.81 142 ALA A C 1
ATOM 1097 O O . ALA A 1 142 ? 26.816 9.457 84.634 1.00 24.10 142 ALA A O 1
ATOM 1099 N N . GLU A 1 143 ? 29.022 9.603 84.163 1.00 23.80 143 GLU A N 1
ATOM 1100 C CA . GLU A 1 143 ? 28.849 9.582 82.718 1.00 22.91 143 GLU A CA 1
ATOM 1101 C C . GLU A 1 143 ? 28.537 8.135 82.352 1.00 20.89 143 GLU A C 1
ATOM 1102 O O . GLU A 1 143 ? 28.912 7.189 83.079 1.00 19.86 143 GLU A O 1
ATOM 1108 N N . VAL A 1 144 ? 27.825 7.960 81.246 1.00 19.61 144 VAL A N 1
ATOM 1109 C CA . VAL A 1 144 ? 27.500 6.619 80.789 1.00 18.58 144 VAL A CA 1
ATOM 1110 C C . VAL A 1 144 ? 28.598 6.108 79.875 1.00 18.85 144 VAL A C 1
ATOM 1111 O O . VAL A 1 144 ? 29.392 6.880 79.332 1.00 20.09 144 VAL A O 1
ATOM 1115 N N . LEU A 1 145 ? 28.652 4.796 79.723 1.00 17.26 145 LEU A N 1
ATOM 1116 C CA . LEU A 1 145 ? 29.632 4.156 78.855 1.00 17.01 145 LEU A CA 1
ATOM 1117 C C . LEU A 1 145 ? 28.986 3.946 77.510 1.00 16.94 145 LEU A C 1
ATOM 1118 O O . LEU A 1 145 ? 27.921 3.336 77.431 1.00 17.86 145 LEU A O 1
ATOM 1123 N N . THR A 1 146 ? 29.595 4.435 76.440 1.00 16.70 146 THR A N 1
ATOM 1124 C CA . THR A 1 146 ? 29.009 4.181 75.127 1.00 16.42 146 THR A CA 1
ATOM 1125 C C . THR A 1 146 ? 29.688 2.970 74.501 1.00 15.85 146 THR A C 1
ATOM 1126 O O . THR A 1 146 ? 30.758 2.530 74.943 1.00 16.18 146 THR A O 1
ATOM 1130 N N . TYR A 1 147 ? 29.067 2.400 73.480 1.00 15.28 147 TYR A N 1
ATOM 1131 C CA . TYR A 1 147 ? 29.646 1.244 72.808 1.00 15.73 147 TYR A CA 1
ATOM 1132 C C . TYR A 1 147 ? 30.969 1.670 72.147 1.00 16.47 147 TYR A C 1
ATOM 1133 O O . TYR A 1 147 ? 31.949 0.925 72.147 1.00 16.66 147 TYR A O 1
ATOM 1142 N N . ALA A 1 148 ? 30.991 2.875 71.584 1.00 17.15 148 ALA A N 1
ATOM 1143 C CA . ALA A 1 148 ? 32.207 3.400 70.961 1.00 17.96 148 ALA A CA 1
ATOM 1144 C C . ALA A 1 148 ? 33.312 3.487 72.029 1.00 18.44 148 ALA A C 1
ATOM 1145 O O . ALA A 1 148 ? 34.475 3.172 71.734 1.00 18.77 148 ALA A O 1
ATOM 1147 N N . ASP A 1 149 ? 32.957 3.934 73.238 1.00 19.21 149 ASP A N 1
ATOM 1148 C CA . ASP A 1 149 ? 33.912 4.036 74.369 1.00 20.14 149 ASP A CA 1
ATOM 1149 C C . ASP A 1 149 ? 34.504 2.655 74.653 1.00 20.74 149 ASP A C 1
ATOM 1150 O O . ASP A 1 149 ? 35.724 2.491 74.855 1.00 20.54 149 ASP A O 1
ATOM 1155 N N . TYR A 1 150 ? 33.628 1.657 74.713 1.00 20.73 150 TYR A N 1
ATOM 1156 C CA . TYR A 1 150 ? 34.065 0.300 74.984 1.00 20.93 150 TYR A CA 1
ATOM 1157 C C . TYR A 1 150 ? 35.055 -0.173 73.925 1.00 21.61 150 TYR A C 1
ATOM 1158 O O . TYR A 1 150 ? 36.019 -0.876 74.243 1.00 21.07 150 TYR A O 1
ATOM 1167 N N . HIS A 1 151 ? 34.852 0.223 72.667 1.00 21.88 151 HIS A N 1
ATOM 1168 C CA . HIS A 1 151 ? 35.787 -0.201 71.643 1.00 23.76 151 HIS A CA 1
ATOM 1169 C C . HIS A 1 151 ? 37.159 0.430 71.817 1.00 24.85 151 HIS A C 1
ATOM 1170 O O . HIS A 1 151 ? 38.173 -0.187 71.464 1.00 23.96 151 HIS A O 1
ATOM 1177 N N . LEU A 1 152 ? 37.197 1.631 72.390 1.00 26.09 152 LEU A N 1
ATOM 1178 C CA . LEU A 1 152 ? 38.469 2.279 72.645 1.00 28.23 152 LEU A CA 1
ATOM 1179 C C . LEU A 1 152 ? 39.098 1.484 73.787 1.00 29.81 152 LEU A C 1
ATOM 1180 O O . LEU A 1 152 ? 40.312 1.268 73.810 1.00 30.24 152 LEU A O 1
ATOM 1185 N N . MET A 1 153 ? 38.268 1.018 74.721 1.00 31.04 153 MET A N 1
ATOM 1186 C CA . MET A 1 153 ? 38.781 0.228 75.836 1.00 33.28 153 MET A CA 1
ATOM 1187 C C . MET A 1 153 ? 39.382 -1.074 75.321 1.00 34.26 153 MET A C 1
ATOM 1188 O O . MET A 1 153 ? 40.436 -1.503 75.796 1.00 34.87 153 MET A O 1
ATOM 1193 N N . LYS A 1 154 ? 38.715 -1.712 74.362 1.00 35.35 154 LYS A N 1
ATOM 1194 C CA . LYS A 1 154 ? 39.232 -2.957 73.797 1.00 37.12 154 LYS A CA 1
ATOM 1195 C C . LYS A 1 154 ? 40.640 -2.733 73.251 1.00 38.61 154 LYS A C 1
ATOM 1196 O O . LYS A 1 154 ? 41.511 -3.590 73.388 1.00 38.73 154 LYS A O 1
ATOM 1202 N N . LYS A 1 155 ? 40.847 -1.577 72.628 1.00 40.31 155 LYS A N 1
ATOM 1203 C CA . LYS A 1 155 ? 42.141 -1.232 72.050 1.00 42.14 155 LYS A CA 1
ATOM 1204 C C . LYS A 1 155 ? 43.164 -0.803 73.102 1.00 43.43 155 LYS A C 1
ATOM 1205 O O . LYS A 1 155 ? 44.267 -0.375 72.761 1.00 43.64 155 LYS A O 1
ATOM 1211 N N . GLY A 1 156 ? 42.797 -0.904 74.376 1.00 44.46 156 GLY A N 1
ATOM 1212 C CA . GLY A 1 156 ? 43.731 -0.556 75.434 1.00 46.25 156 GLY A CA 1
ATOM 1213 C C . GLY A 1 156 ? 43.600 0.784 76.133 1.00 47.36 156 GLY A C 1
ATOM 1214 O O . GLY A 1 156 ? 44.229 0.996 77.171 1.00 47.75 156 GLY A O 1
ATOM 1215 N N . LYS A 1 157 ? 42.806 1.695 75.581 1.00 48.28 157 LYS A N 1
ATOM 1216 C CA . LYS A 1 157 ? 42.631 3.004 76.199 1.00 49.32 157 LYS A CA 1
ATOM 1217 C C . LYS A 1 157 ? 41.893 2.846 77.532 1.00 49.82 157 LYS A C 1
ATOM 1218 O O . LYS A 1 157 ? 41.304 1.803 77.814 1.00 49.72 157 LYS A O 1
ATOM 1224 N N . THR A 1 158 ? 41.936 3.882 78.357 1.00 50.56 158 THR A N 1
ATOM 1225 C CA . THR A 1 158 ? 41.250 3.847 79.641 1.00 51.54 158 THR A CA 1
ATOM 1226 C C . THR A 1 158 ? 40.724 5.252 79.945 1.00 52.60 158 THR A C 1
ATOM 1227 O O . THR A 1 158 ? 41.433 6.242 79.772 1.00 52.29 158 THR A O 1
ATOM 1231 N N . PRO A 1 159 ? 39.460 5.354 80.381 1.00 54.05 159 PRO A N 1
ATOM 1232 C CA . PRO A 1 159 ? 38.840 6.646 80.702 1.00 55.65 159 PRO A CA 1
ATOM 1233 C C . PRO A 1 159 ? 39.573 7.371 81.825 1.00 57.31 159 PRO A C 1
ATOM 1234 O O . PRO A 1 159 ? 40.105 6.736 82.733 1.00 57.94 159 PRO A O 1
ATOM 1238 N N . ARG A 1 160 ? 39.609 8.697 81.760 1.00 59.09 160 ARG A N 1
ATOM 1239 C CA . ARG A 1 160 ? 40.256 9.468 82.810 1.00 60.85 160 ARG A CA 1
ATOM 1240 C C . ARG A 1 160 ? 39.337 10.561 83.331 1.00 63.18 160 ARG A C 1
ATOM 1241 O O . ARG A 1 160 ? 38.810 11.364 82.561 1.00 62.41 160 ARG A O 1
ATOM 1249 N N . THR A 1 161 ? 39.158 10.577 84.650 1.00 63.72 161 THR A N 1
ATOM 1250 C CA . THR A 1 161 ? 38.308 11.555 85.319 1.00 64.21 161 THR A CA 1
ATOM 1251 C C . THR A 1 161 ? 39.069 12.232 86.459 1.00 62.03 161 THR A C 1
ATOM 1252 O O . THR A 1 161 ? 38.846 11.857 87.636 1.00 65.55 161 THR A O 1
ATOM 1254 N N . MET B 1 1 ? 8.554 6.469 88.991 1.00 35.63 1 MET B N 1
ATOM 1255 C CA . MET B 1 1 ? 9.320 6.265 87.733 1.00 35.18 1 MET B CA 1
ATOM 1256 C C . MET B 1 1 ? 9.907 7.577 87.246 1.00 35.04 1 MET B C 1
ATOM 1257 O O . MET B 1 1 ? 9.177 8.457 86.780 1.00 35.43 1 MET B O 1
ATOM 1262 N N . ASP B 1 2 ? 11.231 7.701 87.349 1.00 34.08 2 ASP B N 1
ATOM 1263 C CA . ASP B 1 2 ? 11.924 8.914 86.929 1.00 33.01 2 ASP B CA 1
ATOM 1264 C C . ASP B 1 2 ? 12.265 8.933 85.449 1.00 32.09 2 ASP B C 1
ATOM 1265 O O . ASP B 1 2 ? 13.053 8.118 84.967 1.00 31.07 2 ASP B O 1
ATOM 1270 N N . VAL B 1 3 ? 11.684 9.889 84.739 1.00 30.56 3 VAL B N 1
ATOM 1271 C CA . VAL B 1 3 ? 11.909 10.033 83.319 1.00 29.39 3 VAL B CA 1
ATOM 1272 C C . VAL B 1 3 ? 13.377 10.280 82.964 1.00 27.75 3 VAL B C 1
ATOM 1273 O O . VAL B 1 3 ? 13.810 9.927 81.867 1.00 26.45 3 VAL B O 1
ATOM 1277 N N . GLU B 1 4 ? 14.139 10.881 83.882 1.00 26.14 4 GLU B N 1
ATOM 1278 C CA . GLU B 1 4 ? 15.549 11.166 83.608 1.00 24.99 4 GLU B CA 1
ATOM 1279 C C . GLU B 1 4 ? 16.325 9.889 83.287 1.00 22.61 4 GLU B C 1
ATOM 1280 O O . GLU B 1 4 ? 17.333 9.916 82.579 1.00 22.81 4 GLU B O 1
ATOM 1286 N N . ALA B 1 5 ? 15.858 8.763 83.798 1.00 20.11 5 ALA B N 1
ATOM 1287 C CA . ALA B 1 5 ? 16.553 7.512 83.531 1.00 18.91 5 ALA B CA 1
ATOM 1288 C C . ALA B 1 5 ? 16.549 7.218 82.034 1.00 18.59 5 ALA B C 1
ATOM 1289 O O . ALA B 1 5 ? 17.534 6.707 81.491 1.00 17.01 5 ALA B O 1
ATOM 1291 N N . PHE B 1 6 ? 15.457 7.543 81.345 1.00 18.01 6 PHE B N 1
ATOM 1292 C CA . PHE B 1 6 ? 15.409 7.271 79.909 1.00 19.30 6 PHE B CA 1
ATOM 1293 C C . PHE B 1 6 ? 16.382 8.131 79.091 1.00 19.52 6 PHE B C 1
ATOM 1294 O O . PHE B 1 6 ? 16.794 7.760 77.972 1.00 19.36 6 PHE B O 1
ATOM 1302 N N . TYR B 1 7 ? 16.783 9.269 79.648 1.00 19.81 7 TYR B N 1
ATOM 1303 C CA . TYR B 1 7 ? 17.715 10.142 78.967 1.00 21.37 7 TYR B CA 1
ATOM 1304 C C . TYR B 1 7 ? 19.153 9.640 79.075 1.00 19.96 7 TYR B C 1
ATOM 1305 O O . TYR B 1 7 ? 20.066 10.243 78.506 1.00 20.41 7 TYR B O 1
ATOM 1314 N N . LYS B 1 8 ? 19.347 8.539 79.811 1.00 18.19 8 LYS B N 1
ATOM 1315 C CA . LYS B 1 8 ? 20.669 7.945 79.966 1.00 17.23 8 LYS B CA 1
ATOM 1316 C C . LYS B 1 8 ? 20.941 6.944 78.838 1.00 16.56 8 LYS B C 1
ATOM 1317 O O . LYS B 1 8 ? 22.053 6.445 78.708 1.00 16.99 8 LYS B O 1
ATOM 1323 N N . ILE B 1 9 ? 19.915 6.635 78.044 1.00 15.33 9 ILE B N 1
ATOM 1324 C CA . ILE B 1 9 ? 20.065 5.725 76.900 1.00 14.66 9 ILE B CA 1
ATOM 1325 C C . ILE B 1 9 ? 20.762 6.502 75.762 1.00 14.74 9 ILE B C 1
ATOM 1326 O O . ILE B 1 9 ? 20.414 7.661 75.472 1.00 15.29 9 ILE B O 1
ATOM 1331 N N . SER B 1 10 ? 21.736 5.863 75.114 1.00 13.96 10 SER B N 1
ATOM 1332 C CA . SER B 1 10 ? 22.530 6.510 74.052 1.00 14.61 10 SER B CA 1
ATOM 1333 C C . SER B 1 10 ? 22.029 6.255 72.616 1.00 14.82 10 SER B C 1
ATOM 1334 O O . SER B 1 10 ? 21.574 5.163 72.276 1.00 14.90 10 SER B O 1
ATOM 1337 N N . TYR B 1 11 ? 22.121 7.287 71.768 1.00 14.82 11 TYR B N 1
ATOM 1338 C CA . TYR B 1 11 ? 21.698 7.189 70.370 1.00 14.94 11 TYR B CA 1
ATOM 1339 C C . TYR B 1 11 ? 22.630 7.959 69.446 1.00 15.65 11 TYR B C 1
ATOM 1340 O O . TYR B 1 11 ? 23.420 8.800 69.886 1.00 16.44 11 TYR B O 1
ATOM 1349 N N . GLY B 1 12 ? 22.517 7.652 68.157 1.00 16.06 12 GLY B N 1
ATOM 1350 C CA . GLY B 1 12 ? 23.267 8.412 67.161 1.00 15.72 12 GLY B CA 1
ATOM 1351 C C . GLY B 1 12 ? 22.287 9.456 66.604 1.00 16.10 12 GLY B C 1
ATOM 1352 O O . GLY B 1 12 ? 21.220 9.680 67.165 1.00 15.67 12 GLY B O 1
ATOM 1353 N N . LEU B 1 13 ? 22.682 10.145 65.527 1.00 16.25 13 LEU B N 1
ATOM 1354 C CA . LEU B 1 13 ? 21.778 11.105 64.848 1.00 16.63 13 LEU B CA 1
ATOM 1355 C C . LEU B 1 13 ? 21.902 10.779 63.355 1.00 16.68 13 LEU B C 1
ATOM 1356 O O . LEU B 1 13 ? 23.000 10.666 62.811 1.00 16.32 13 LEU B O 1
ATOM 1361 N N . TYR B 1 14 ? 20.749 10.621 62.712 1.00 16.24 14 TYR B N 1
ATOM 1362 C CA . TYR B 1 14 ? 20.698 10.160 61.327 1.00 16.53 14 TYR B CA 1
ATOM 1363 C C . TYR B 1 14 ? 19.639 10.856 60.514 1.00 17.32 14 TYR B C 1
ATOM 1364 O O . TYR B 1 14 ? 18.759 11.520 61.052 1.00 17.33 14 TYR B O 1
ATOM 1373 N N . ILE B 1 15 ? 19.769 10.707 59.198 1.00 17.87 15 ILE B N 1
ATOM 1374 C CA . ILE B 1 15 ? 18.730 11.153 58.299 1.00 18.46 15 ILE B CA 1
ATOM 1375 C C . ILE B 1 15 ? 18.197 9.822 57.776 1.00 17.52 15 ILE B C 1
ATOM 1376 O O . ILE B 1 15 ? 18.987 8.967 57.320 1.00 17.90 15 ILE B O 1
ATOM 1381 N N . VAL B 1 16 ? 16.884 9.615 57.861 1.00 17.84 16 VAL B N 1
ATOM 1382 C CA . VAL B 1 16 ? 16.266 8.392 57.328 1.00 17.64 16 VAL B CA 1
ATOM 1383 C C . VAL B 1 16 ? 15.489 8.839 56.083 1.00 18.45 16 VAL B C 1
ATOM 1384 O O . VAL B 1 16 ? 14.674 9.770 56.153 1.00 18.08 16 VAL B O 1
ATOM 1388 N N . THR B 1 17 ? 15.744 8.176 54.950 1.00 18.21 17 THR B N 1
ATOM 1389 C CA . THR B 1 17 ? 15.106 8.574 53.691 1.00 19.13 17 THR B CA 1
ATOM 1390 C C . THR B 1 17 ? 14.296 7.485 53.007 1.00 19.61 17 THR B C 1
ATOM 1391 O O . THR B 1 17 ? 14.474 6.291 53.261 1.00 19.02 17 THR B O 1
ATOM 1395 N N . SER B 1 18 ? 13.377 7.898 52.129 1.00 21.10 18 SER B N 1
ATOM 1396 C CA . SER B 1 18 ? 12.584 6.937 51.386 1.00 22.67 18 SER B CA 1
ATOM 139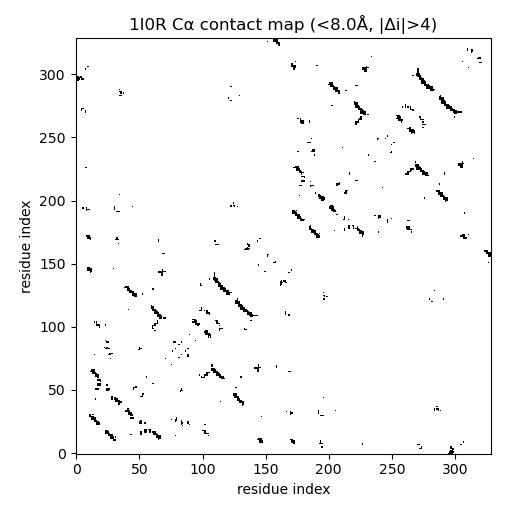7 C C . SER B 1 18 ? 12.007 7.698 50.208 1.00 24.81 18 SER B C 1
ATOM 1398 O O . SER B 1 18 ? 12.322 8.863 50.029 1.00 23.83 18 SER B O 1
ATOM 1401 N N . GLU B 1 19 ? 11.202 7.028 49.399 1.00 28.19 19 GLU B N 1
ATOM 1402 C CA . GLU B 1 19 ? 10.596 7.680 48.242 1.00 32.22 19 GLU B CA 1
ATOM 1403 C C . GLU B 1 19 ? 9.268 7.023 47.991 1.00 33.64 19 GLU B C 1
ATOM 1404 O O . GLU B 1 19 ? 9.159 5.795 48.012 1.00 34.40 19 GLU B O 1
ATOM 1410 N N . SER B 1 20 ? 8.251 7.833 47.751 1.00 35.10 20 SER B N 1
ATOM 1411 C CA . SER B 1 20 ? 6.940 7.280 47.486 1.00 37.00 20 SER B CA 1
ATOM 1412 C C . SER B 1 20 ? 6.212 8.144 46.472 1.00 37.65 20 SER B C 1
ATOM 1413 O O . SER B 1 20 ? 6.242 9.366 46.566 1.00 37.69 20 SER B O 1
ATOM 1416 N N . ASN B 1 21 ? 5.580 7.510 45.492 1.00 38.93 21 ASN B N 1
ATOM 1417 C CA . ASN B 1 21 ? 4.830 8.265 44.489 1.00 39.91 21 ASN B CA 1
ATOM 1418 C C . ASN B 1 21 ? 5.717 9.317 43.827 1.00 39.92 21 ASN B C 1
ATOM 1419 O O . ASN B 1 21 ? 5.320 10.479 43.682 1.00 40.15 21 ASN B O 1
ATOM 1424 N N . GLY B 1 22 ? 6.924 8.911 43.449 1.00 39.74 22 GLY B N 1
ATOM 1425 C CA . GLY B 1 22 ? 7.847 9.829 42.805 1.00 39.44 22 GLY B CA 1
ATOM 1426 C C . GLY B 1 22 ? 8.218 11.042 43.637 1.00 39.15 22 GLY B C 1
ATOM 1427 O O . GLY B 1 22 ? 8.574 12.090 43.092 1.00 39.56 22 GLY B O 1
ATOM 1428 N N . ARG B 1 23 ? 8.138 10.912 44.958 1.00 38.19 23 ARG B N 1
ATOM 1429 C CA . ARG B 1 23 ? 8.481 12.010 45.851 1.00 37.26 23 ARG B CA 1
ATOM 1430 C C . ARG B 1 23 ? 9.466 11.552 46.921 1.00 35.25 23 ARG B C 1
ATOM 1431 O O . ARG B 1 23 ? 9.175 10.623 47.669 1.00 34.77 23 ARG B O 1
ATOM 1439 N N . LYS B 1 24 ? 10.620 12.210 46.972 1.00 32.99 24 LYS B N 1
ATOM 1440 C CA . LYS B 1 24 ? 11.660 11.896 47.957 1.00 31.22 24 LYS B CA 1
ATOM 1441 C C . LYS B 1 24 ? 11.206 12.395 49.322 1.00 29.82 24 LYS B C 1
ATOM 1442 O O . LYS B 1 24 ? 10.584 13.455 49.421 1.00 29.01 24 LYS B O 1
ATOM 1448 N N . CYS B 1 25 ? 11.522 11.628 50.370 1.00 27.87 25 CYS B N 1
ATOM 1449 C CA . CYS B 1 25 ? 11.169 12.007 51.740 1.00 26.75 25 CYS B CA 1
ATOM 1450 C C . CYS B 1 25 ? 12.372 11.767 52.643 1.00 25.18 25 CYS B C 1
ATOM 1451 O O . CYS B 1 25 ? 13.236 10.949 52.333 1.00 24.64 25 CYS B O 1
ATOM 1454 N N . GLY B 1 26 ? 12.438 12.499 53.742 1.00 23.96 26 GLY B N 1
ATOM 1455 C CA . GLY B 1 26 ? 13.548 12.294 54.663 1.00 22.49 26 GLY B CA 1
ATOM 1456 C C . GLY B 1 26 ? 13.247 12.970 55.983 1.00 22.15 26 GLY B C 1
ATOM 1457 O O . GLY B 1 26 ? 12.545 13.970 56.020 1.00 21.41 26 GLY B O 1
ATOM 1458 N N . GLN B 1 27 ? 13.757 12.410 57.076 1.00 21.37 27 GLN B N 1
ATOM 1459 C CA . GLN B 1 27 ? 13.546 13.004 58.386 1.00 21.35 27 GLN B CA 1
ATOM 1460 C C . GLN B 1 27 ? 14.745 12.699 59.273 1.00 20.59 27 GLN B C 1
ATOM 1461 O O . GLN B 1 27 ? 15.471 11.731 59.039 1.00 21.37 27 GLN B O 1
ATOM 1467 N N . ILE B 1 28 ? 14.978 13.552 60.259 1.00 19.85 28 ILE B N 1
ATOM 1468 C CA . ILE B 1 28 ? 16.054 13.282 61.214 1.00 19.63 28 ILE B CA 1
ATOM 1469 C C . ILE B 1 28 ? 15.489 12.246 62.174 1.00 19.70 28 ILE B C 1
ATOM 1470 O O . ILE B 1 28 ? 14.301 12.260 62.507 1.00 19.52 28 ILE B O 1
ATOM 1475 N N . ALA B 1 29 ? 16.337 11.328 62.625 1.00 18.78 29 ALA B N 1
ATOM 1476 C CA . ALA B 1 29 ? 15.900 10.300 63.560 1.00 18.59 29 ALA B CA 1
ATOM 1477 C C . ALA B 1 29 ? 17.072 9.951 64.459 1.00 18.21 29 ALA B C 1
ATOM 1478 O O . ALA B 1 29 ? 18.230 10.060 64.050 1.00 17.74 29 ALA B O 1
ATOM 1480 N N . ASN B 1 30 ? 16.780 9.511 65.685 1.00 17.90 30 ASN B N 1
ATOM 1481 C CA . ASN B 1 30 ? 17.879 9.066 66.542 1.00 17.99 30 ASN B CA 1
ATOM 1482 C C . ASN B 1 30 ? 17.744 7.554 66.794 1.00 17.80 30 ASN B C 1
ATOM 1483 O O . ASN B 1 30 ? 18.701 6.902 67.228 1.00 16.73 30 ASN B O 1
ATOM 1488 N N . THR B 1 31 ? 16.603 6.972 66.422 1.00 17.50 31 THR B N 1
ATOM 1489 C CA . THR B 1 31 ? 16.373 5.556 66.718 1.00 17.49 31 THR B CA 1
ATOM 1490 C C . THR B 1 31 ? 16.612 4.633 65.532 1.00 17.14 31 THR B C 1
ATOM 1491 O O . THR B 1 31 ? 15.677 4.224 64.819 1.00 16.99 31 THR B O 1
ATOM 1495 N N . VAL B 1 32 ? 17.894 4.334 65.323 1.00 16.15 32 VAL B N 1
ATOM 1496 C CA . VAL B 1 32 ? 18.377 3.477 64.246 1.00 16.05 32 VAL B CA 1
ATOM 1497 C C . VAL B 1 32 ? 19.395 2.553 64.889 1.00 15.44 32 VAL B C 1
ATOM 1498 O O . VAL B 1 32 ? 20.313 3.009 65.585 1.00 15.68 32 VAL B O 1
ATOM 1502 N N . PHE B 1 33 ? 19.220 1.260 64.676 1.00 14.75 33 PHE B N 1
ATOM 1503 C CA . PHE B 1 33 ? 20.111 0.288 65.282 1.00 15.06 33 PHE B CA 1
ATOM 1504 C C . PHE B 1 33 ? 20.179 -1.007 64.505 1.00 14.67 33 PHE B C 1
ATOM 1505 O O . PHE B 1 33 ? 19.213 -1.427 63.881 1.00 15.38 33 PHE B O 1
ATOM 1520 N N . GLN B 1 34 ? 21.337 -1.651 64.535 1.00 14.65 34 GLN B N 1
ATOM 1521 C CA . GLN B 1 34 ? 21.486 -2.943 63.884 1.00 15.18 34 GLN B CA 1
ATOM 1522 C C . GLN B 1 34 ? 20.873 -4.004 64.808 1.00 15.96 34 GLN B C 1
ATOM 1523 O O . GLN B 1 34 ? 21.154 -4.013 66.010 1.00 17.11 34 GLN B O 1
ATOM 1529 N N . LEU B 1 35 ? 20.082 -4.912 64.250 1.00 15.88 35 LEU B N 1
ATOM 1530 C CA . LEU B 1 35 ? 19.459 -5.963 65.075 1.00 17.47 35 LEU B CA 1
ATOM 1531 C C . LEU B 1 35 ? 20.166 -7.297 65.011 1.00 17.39 35 LEU B C 1
ATOM 1532 O O . LEU B 1 35 ? 20.284 -7.998 66.035 1.00 16.79 35 LEU B O 1
ATOM 1537 N N . THR B 1 36 ? 20.634 -7.646 63.814 1.00 17.13 36 THR B N 1
ATOM 1538 C CA . THR B 1 36 ? 21.265 -8.947 63.572 1.00 17.31 36 THR B CA 1
ATOM 1539 C C . THR B 1 36 ? 22.448 -8.827 62.609 1.00 18.08 36 THR B C 1
ATOM 1540 O O . THR B 1 36 ? 22.584 -7.818 61.903 1.00 16.84 36 THR B O 1
ATOM 1544 N N . SER B 1 37 ? 23.282 -9.863 62.562 1.00 18.71 37 SER B N 1
ATOM 1545 C CA . SER B 1 37 ? 24.421 -9.837 61.635 1.00 19.86 37 SER B CA 1
ATOM 1546 C C . SER B 1 37 ? 24.295 -10.913 60.561 1.00 20.57 37 SER B C 1
ATOM 1547 O O . SER B 1 37 ? 24.982 -10.848 59.540 1.00 20.52 37 SER B O 1
ATOM 1550 N N . LYS B 1 38 ? 23.403 -11.879 60.773 1.00 20.77 38 LYS B N 1
ATOM 1551 C CA . LYS B 1 38 ? 23.199 -12.976 59.824 1.00 22.01 38 LYS B CA 1
ATOM 1552 C C . LYS B 1 38 ? 21.731 -13.158 59.447 1.00 21.74 38 LYS B C 1
ATOM 1553 O O . LYS B 1 38 ? 21.013 -13.934 60.077 1.00 22.27 38 LYS B O 1
ATOM 1559 N N . PRO B 1 39 ? 21.247 -12.425 58.440 1.00 21.21 39 PRO B N 1
ATOM 1560 C CA . PRO B 1 39 ? 21.950 -11.433 57.625 1.00 20.96 39 PRO B CA 1
ATOM 1561 C C . PRO B 1 39 ? 21.909 -10.090 58.354 1.00 20.78 39 PRO B C 1
ATOM 1562 O O . PRO B 1 39 ? 21.260 -9.956 59.393 1.00 20.67 39 PRO B O 1
ATOM 1566 N N . VAL B 1 40 ? 22.586 -9.087 57.821 1.00 19.98 40 VAL B N 1
ATOM 1567 C CA . VAL B 1 40 ? 22.556 -7.799 58.475 1.00 19.33 40 VAL B CA 1
ATOM 1568 C C . VAL B 1 40 ? 21.173 -7.154 58.329 1.00 18.84 40 VAL B C 1
ATOM 1569 O O . VAL B 1 40 ? 20.668 -6.966 57.208 1.00 18.82 40 VAL B O 1
ATOM 1573 N N . GLN B 1 41 ? 20.549 -6.857 59.475 1.00 18.03 41 GLN B N 1
ATOM 1574 C CA . GLN B 1 41 ? 19.256 -6.182 59.509 1.00 17.21 41 GLN B CA 1
ATOM 1575 C C . GLN B 1 41 ? 19.371 -4.924 60.362 1.00 17.07 41 GLN B C 1
ATOM 1576 O O . GLN B 1 41 ? 20.020 -4.914 61.421 1.00 16.25 41 GLN B O 1
ATOM 1582 N N . ILE B 1 42 ? 18.731 -3.861 59.885 1.00 16.14 42 ILE B N 1
ATOM 1583 C CA . ILE B 1 42 ? 18.741 -2.544 60.544 1.00 17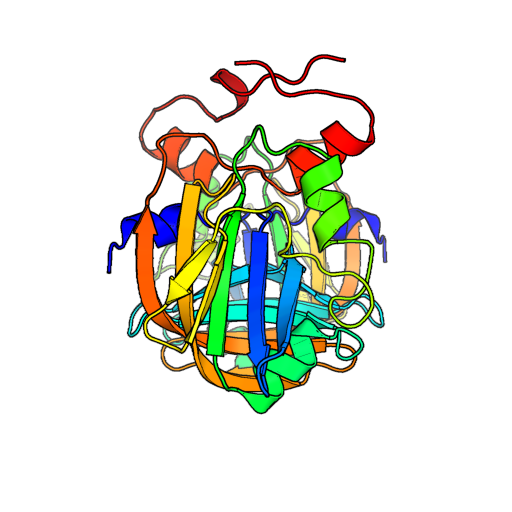.15 42 ILE B CA 1
ATOM 1584 C C . ILE B 1 42 ? 17.317 -2.127 60.855 1.00 16.43 42 ILE B C 1
ATOM 1585 O O . ILE B 1 42 ? 16.426 -2.285 60.023 1.00 16.82 42 ILE B O 1
ATOM 1590 N N . ALA B 1 43 ? 17.101 -1.606 62.054 1.00 15.83 43 ALA B N 1
ATOM 1591 C CA . ALA B 1 43 ? 15.776 -1.145 62.444 1.00 15.31 43 ALA B CA 1
ATOM 1592 C C . ALA B 1 43 ? 15.735 0.378 62.517 1.00 15.61 43 ALA B C 1
ATOM 1593 O O . ALA B 1 43 ? 16.718 1.019 62.920 1.00 15.32 43 ALA B O 1
ATOM 1595 N N . VAL B 1 44 ? 14.610 0.953 62.079 1.00 15.30 44 VAL B N 1
ATOM 1596 C CA . VAL B 1 44 ? 14.402 2.396 62.213 1.00 16.19 44 VAL B CA 1
ATOM 1597 C C . VAL B 1 44 ? 12.999 2.548 62.788 1.00 16.04 44 VAL B C 1
ATOM 1598 O O . VAL B 1 44 ? 12.073 1.905 62.325 1.00 16.79 44 VAL B O 1
ATOM 1602 N N . CYS B 1 45 ? 12.848 3.370 63.827 1.00 16.87 45 CYS B N 1
ATOM 1603 C CA . CYS B 1 45 ? 11.537 3.551 64.446 1.00 17.15 45 CYS B CA 1
ATOM 1604 C C . CYS B 1 45 ? 11.055 4.956 64.086 1.00 17.81 45 CYS B C 1
ATOM 1605 O O . CYS B 1 45 ? 11.673 5.937 64.474 1.00 18.45 45 CYS B O 1
ATOM 1608 N N . LEU B 1 46 ? 9.956 5.015 63.327 1.00 17.77 46 LEU B N 1
ATOM 1609 C CA . LEU B 1 46 ? 9.391 6.279 62.836 1.00 19.48 46 LEU B CA 1
ATOM 1610 C C . LEU B 1 46 ? 7.981 6.536 63.344 1.00 19.48 46 LEU B C 1
ATOM 1611 O O . LEU B 1 46 ? 7.172 5.620 63.424 1.00 19.38 46 LEU B O 1
ATOM 1616 N N . ASN B 1 47 ? 7.703 7.802 63.654 1.00 21.29 47 ASN B N 1
ATOM 1617 C CA . ASN B 1 47 ? 6.387 8.213 64.139 1.00 22.74 47 ASN B CA 1
ATOM 1618 C C . ASN B 1 47 ? 5.359 8.142 63.003 1.00 24.26 47 ASN B C 1
ATOM 1619 O O . ASN B 1 47 ? 5.624 8.604 61.883 1.00 23.53 47 ASN B O 1
ATOM 1624 N N . LYS B 1 48 ? 4.196 7.567 63.299 1.00 25.02 48 LYS B N 1
ATOM 1625 C CA . LYS B 1 48 ? 3.141 7.377 62.299 1.00 27.27 48 LYS B CA 1
ATOM 1626 C C . LYS B 1 48 ? 2.624 8.638 61.640 1.00 28.63 48 LYS B C 1
ATOM 1627 O O . LYS B 1 48 ? 2.040 8.575 60.553 1.00 29.59 48 LYS B O 1
ATOM 1633 N N . GLU B 1 49 ? 2.857 9.776 62.275 1.00 30.17 49 GLU B N 1
ATOM 1634 C CA . GLU B 1 49 ? 2.387 11.048 61.725 1.00 31.68 49 GLU B CA 1
ATOM 1635 C C . GLU B 1 49 ? 3.326 11.666 60.687 1.00 31.69 49 GLU B C 1
ATOM 1636 O O . GLU B 1 49 ? 2.955 12.625 60.004 1.00 31.61 49 GLU B O 1
ATOM 1642 N N . ASN B 1 50 ? 4.527 11.113 60.550 1.00 31.21 50 ASN B N 1
ATOM 1643 C CA . ASN B 1 50 ? 5.523 11.641 59.611 1.00 30.92 50 ASN B CA 1
ATOM 1644 C C . ASN B 1 50 ? 5.394 11.153 58.169 1.00 29.92 50 ASN B C 1
ATOM 1645 O O . ASN B 1 50 ? 5.027 10.012 57.918 1.00 29.25 50 ASN B O 1
ATOM 1650 N N . ASP B 1 51 ? 5.713 12.021 57.211 1.00 29.17 51 ASP B N 1
ATOM 1651 C CA . ASP B 1 51 ? 5.631 11.614 55.819 1.00 28.19 51 ASP B CA 1
ATOM 1652 C C . ASP B 1 51 ? 6.618 10.502 55.470 1.00 26.29 51 ASP B C 1
ATOM 1653 O O . ASP B 1 51 ? 6.320 9.642 54.632 1.00 25.66 51 ASP B O 1
ATOM 1658 N N . THR B 1 52 ? 7.787 10.507 56.114 1.00 24.58 52 THR B N 1
ATOM 1659 C CA . THR B 1 52 ? 8.787 9.483 55.840 1.00 23.30 52 THR B CA 1
ATOM 1660 C C . THR B 1 52 ? 8.246 8.126 56.296 1.00 22.46 52 THR B C 1
ATOM 1661 O O . THR B 1 52 ? 8.475 7.109 55.637 1.00 21.44 52 THR B O 1
ATOM 1665 N N . HIS B 1 53 ? 7.521 8.106 57.415 1.00 22.23 53 HIS B N 1
ATOM 1666 C CA . HIS B 1 53 ? 6.935 6.854 57.886 1.00 22.40 53 HIS B CA 1
ATOM 1667 C C . HIS B 1 53 ? 6.048 6.277 56.766 1.00 22.81 53 HIS B C 1
ATOM 1668 O O . HIS B 1 53 ? 6.159 5.102 56.394 1.00 22.86 53 HIS B O 1
ATOM 1675 N N . ASN B 1 54 ? 5.166 7.110 56.224 1.00 23.61 54 ASN B N 1
ATOM 1676 C CA . ASN B 1 54 ? 4.271 6.634 55.191 1.00 24.70 54 ASN B CA 1
ATOM 1677 C C . ASN B 1 54 ? 4.991 6.232 53.913 1.00 23.96 54 ASN B C 1
ATOM 1678 O O . ASN B 1 54 ? 4.557 5.296 53.248 1.00 23.55 54 ASN B O 1
ATOM 1683 N N . ALA B 1 55 ? 6.094 6.911 53.583 1.00 23.73 55 ALA B N 1
ATOM 1684 C CA . ALA B 1 55 ? 6.862 6.576 52.379 1.00 23.48 55 ALA B CA 1
ATOM 1685 C C . ALA B 1 55 ? 7.511 5.209 52.549 1.00 23.62 55 ALA B C 1
ATOM 1686 O O . ALA B 1 55 ? 7.558 4.406 51.623 1.00 23.70 55 ALA B O 1
ATOM 1688 N N . VAL B 1 56 ? 8.010 4.931 53.750 1.00 22.99 56 VAL B N 1
ATOM 1689 C CA . VAL B 1 56 ? 8.625 3.647 53.975 1.00 23.70 56 VAL B CA 1
ATOM 1690 C C . VAL B 1 56 ? 7.534 2.589 53.962 1.00 24.45 56 VAL B C 1
ATOM 1691 O O . VAL B 1 56 ? 7.726 1.500 53.436 1.00 25.20 56 VAL B O 1
ATOM 1695 N N . LYS B 1 57 ? 6.380 2.907 54.530 1.00 26.00 57 LYS B N 1
ATOM 1696 C CA . LYS B 1 57 ? 5.295 1.938 54.557 1.00 27.96 57 LYS B CA 1
ATOM 1697 C C . LYS B 1 57 ? 4.863 1.527 53.146 1.00 28.27 57 LYS B C 1
ATOM 1698 O O . LYS B 1 57 ? 4.634 0.352 52.874 1.00 28.62 57 LYS B O 1
ATOM 1704 N N . GLU B 1 58 ? 4.789 2.497 52.242 1.00 28.54 58 GLU B N 1
ATOM 1705 C CA . GLU B 1 58 ? 4.372 2.232 50.866 1.00 29.08 58 GLU B CA 1
ATOM 1706 C C . GLU B 1 58 ? 5.444 1.611 49.967 1.00 28.01 58 GLU B C 1
ATOM 1707 O O . GLU B 1 58 ? 5.176 0.646 49.243 1.00 28.66 58 GLU B O 1
ATOM 1713 N N . SER B 1 59 ? 6.659 2.154 50.013 1.00 26.42 59 SER B N 1
ATOM 1714 C CA . SER B 1 59 ? 7.744 1.670 49.163 1.00 25.21 59 SER B CA 1
ATOM 1715 C C . SER B 1 59 ? 8.468 0.416 49.609 1.00 24.68 59 SER B C 1
ATOM 1716 O O . SER B 1 59 ? 9.040 -0.293 48.788 1.00 24.62 59 SER B O 1
ATOM 1719 N N . GLY B 1 60 ? 8.471 0.145 50.910 1.00 22.75 60 GLY B N 1
ATOM 1720 C CA . GLY B 1 60 ? 9.173 -1.025 51.395 1.00 21.43 60 GLY B CA 1
ATOM 1721 C C . GLY B 1 60 ? 10.688 -0.858 51.402 1.00 20.16 60 GLY B C 1
ATOM 1722 O O . GLY B 1 60 ? 11.410 -1.848 51.376 1.00 20.83 60 GLY B O 1
ATOM 1723 N N . ALA B 1 61 ? 11.190 0.371 51.423 1.00 19.32 61 ALA B N 1
ATOM 1724 C CA . ALA B 1 61 ? 12.636 0.568 51.446 1.00 18.68 61 ALA B CA 1
ATOM 1725 C C . ALA B 1 61 ? 13.013 1.850 52.164 1.00 18.19 61 ALA B C 1
ATOM 1726 O O . ALA B 1 61 ? 12.200 2.757 52.281 1.00 18.80 61 ALA B O 1
ATOM 1728 N N . PHE B 1 62 ? 14.234 1.905 52.677 1.00 17.43 62 PHE B N 1
ATOM 1729 C CA . PHE B 1 62 ? 14.702 3.110 53.340 1.00 17.71 62 PHE B CA 1
ATOM 1730 C C . PHE B 1 62 ? 16.210 3.252 53.292 1.00 17.33 62 PHE B C 1
ATOM 1731 O O . PHE B 1 62 ? 16.947 2.266 53.082 1.00 18.04 62 PHE B O 1
ATOM 1739 N N . GLY B 1 63 ? 16.666 4.486 53.468 1.00 16.68 63 GLY B N 1
ATOM 1740 C CA . GLY B 1 63 ? 18.086 4.750 53.495 1.00 16.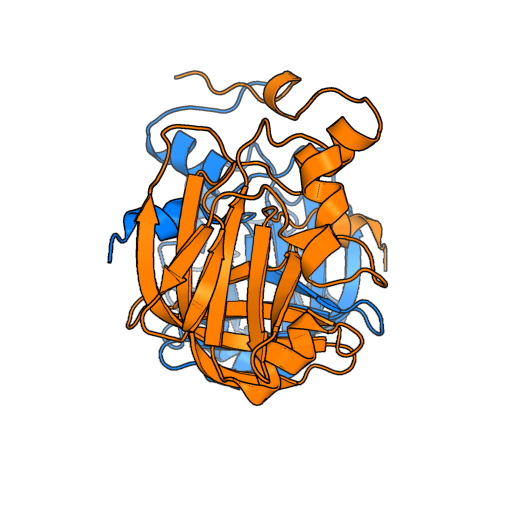52 63 GLY B CA 1
ATOM 1741 C C . GLY B 1 63 ? 18.432 5.388 54.822 1.00 16.93 63 GLY B C 1
ATOM 1742 O O . GLY B 1 63 ? 17.567 6.011 55.447 1.00 16.01 63 GLY B O 1
ATOM 1743 N N . VAL B 1 64 ? 19.681 5.241 55.252 1.00 16.69 64 VAL B N 1
ATOM 1744 C CA . VAL B 1 64 ? 20.127 5.843 56.504 1.00 17.77 64 VAL B CA 1
ATOM 1745 C C . VAL B 1 64 ? 21.451 6.561 56.252 1.00 17.12 64 VAL B C 1
ATOM 1746 O O . VAL B 1 64 ? 22.392 5.958 55.724 1.00 18.06 64 VAL B O 1
ATOM 1750 N N . SER B 1 65 ? 21.521 7.844 56.602 1.00 17.16 65 SER B N 1
ATOM 1751 C CA . SER B 1 65 ? 22.766 8.601 56.501 1.00 17.76 65 SER B CA 1
ATOM 1752 C C . SER B 1 65 ? 23.257 8.831 57.944 1.00 17.69 65 SER B C 1
ATOM 1753 O O . SER B 1 65 ? 22.516 9.387 58.767 1.00 18.21 65 SER B O 1
ATOM 1756 N N . VAL B 1 66 ? 24.476 8.402 58.270 1.00 17.50 66 VAL B N 1
ATOM 1757 C CA . VAL B 1 66 ? 24.995 8.615 59.631 1.00 17.78 66 VAL B CA 1
ATOM 1758 C C . VAL B 1 66 ? 25.690 9.973 59.633 1.00 19.00 66 VAL B C 1
ATOM 1759 O O . VAL B 1 66 ? 26.728 10.150 58.987 1.00 19.35 66 VAL B O 1
ATOM 1763 N N . LEU B 1 67 ? 25.120 10.934 60.353 1.00 19.33 67 LEU B N 1
ATOM 1764 C CA . LEU B 1 67 ? 25.677 12.289 60.354 1.00 20.64 67 LEU B CA 1
ATOM 1765 C C . LEU B 1 67 ? 27.010 12.478 61.053 1.00 21.96 67 LEU B C 1
ATOM 1766 O O . LEU B 1 67 ? 27.275 11.869 62.083 1.00 21.22 67 LEU B O 1
ATOM 1771 N N . GLU B 1 68 ? 27.862 13.321 60.464 1.00 23.27 68 GLU B N 1
ATOM 1772 C CA . GLU B 1 68 ? 29.171 13.599 61.043 1.00 24.72 68 GLU B CA 1
ATOM 1773 C C . GLU B 1 68 ? 29.053 14.611 62.183 1.00 25.65 68 GLU B C 1
ATOM 1774 O O . GLU B 1 68 ? 28.101 15.402 62.249 1.00 24.70 68 GLU B O 1
ATOM 1780 N N . LEU B 1 69 ? 30.024 14.561 63.091 1.00 27.36 69 LEU B N 1
ATOM 1781 C CA . LEU B 1 69 ? 30.054 15.436 64.259 1.00 29.45 69 LEU B CA 1
ATOM 1782 C C . LEU B 1 69 ? 29.872 16.919 63.948 1.00 30.67 69 LEU B C 1
ATOM 1783 O O . LEU B 1 69 ? 29.197 17.640 64.683 1.00 30.92 69 LEU B O 1
ATOM 1788 N N . GLU B 1 70 ? 30.468 17.367 62.853 1.00 32.12 70 GLU B N 1
ATOM 1789 C CA . GLU B 1 70 ? 30.386 18.775 62.487 1.00 33.69 70 GLU B CA 1
ATOM 1790 C C . GLU B 1 70 ? 29.243 19.177 61.561 1.00 33.19 70 GLU B C 1
ATOM 1791 O O . GLU B 1 70 ? 29.309 20.221 60.910 1.00 33.66 70 GLU B O 1
ATOM 1797 N N . THR B 1 71 ? 28.193 18.365 61.507 1.00 32.28 71 THR B N 1
ATOM 1798 C CA . THR B 1 71 ? 27.044 18.674 60.663 1.00 31.20 71 THR B CA 1
ATOM 1799 C C . THR B 1 71 ? 26.414 19.996 61.103 1.00 31.59 71 THR B C 1
ATOM 1800 O O . THR B 1 71 ? 26.100 20.181 62.272 1.00 30.86 71 THR B O 1
ATOM 1804 N N . PRO B 1 72 ? 26.225 20.942 60.167 1.00 32.04 72 PRO B N 1
ATOM 1805 C CA . PRO B 1 72 ? 25.622 22.234 60.533 1.00 32.43 72 PRO B CA 1
ATOM 1806 C C . PRO B 1 72 ? 24.197 22.116 61.083 1.00 33.14 72 PRO B C 1
ATOM 1807 O O . PRO B 1 72 ? 23.386 21.347 60.569 1.00 32.56 72 PRO B O 1
ATOM 1811 N N . MET B 1 73 ? 23.876 22.879 62.124 1.00 33.65 73 MET B N 1
ATOM 1812 C CA . MET B 1 73 ? 22.530 22.803 62.680 1.00 35.31 73 MET B CA 1
ATOM 1813 C C . MET B 1 73 ? 21.464 23.134 61.636 1.00 35.62 73 MET B C 1
ATOM 1814 O O . MET B 1 73 ? 20.344 22.617 61.691 1.00 35.46 73 MET B O 1
ATOM 1819 N N . GLU B 1 74 ? 21.805 24.001 60.687 1.00 36.14 74 GLU B N 1
ATOM 1820 C CA . GLU B 1 74 ? 20.852 24.381 59.650 1.00 36.62 74 GLU B CA 1
ATOM 1821 C C . GLU B 1 74 ? 20.514 23.189 58.759 1.00 35.66 74 GLU B C 1
ATOM 1822 O O . GLU B 1 74 ? 19.371 23.026 58.329 1.00 35.56 74 GLU B O 1
ATOM 1828 N N . PHE B 1 75 ? 21.515 22.358 58.496 1.00 34.56 75 PHE B N 1
ATOM 1829 C CA . PHE B 1 75 ? 21.333 21.179 57.655 1.00 33.68 75 PHE B CA 1
ATOM 1830 C C . PHE B 1 75 ? 20.408 20.206 58.378 1.00 33.36 75 PHE B C 1
ATOM 1831 O O . PHE B 1 75 ? 19.493 19.643 57.787 1.00 32.61 75 PHE B O 1
ATOM 1839 N N . ILE B 1 76 ? 20.647 20.013 59.670 1.00 33.30 76 ILE B N 1
ATOM 1840 C CA . ILE B 1 76 ? 19.800 19.123 60.449 1.00 33.87 76 ILE B CA 1
ATOM 1841 C C . ILE B 1 76 ? 18.394 19.716 60.443 1.00 34.58 76 ILE B C 1
ATOM 1842 O O . ILE B 1 76 ? 17.396 18.996 60.362 1.00 34.23 76 ILE B O 1
ATOM 1847 N N . GLY B 1 77 ? 18.321 21.042 60.489 1.00 35.56 77 GLY B N 1
ATOM 1848 C CA . GLY B 1 77 ? 17.031 21.711 60.482 1.00 36.89 77 GLY B CA 1
ATOM 1849 C C . GLY B 1 77 ? 16.191 21.450 59.236 1.00 37.87 77 GLY B C 1
ATOM 1850 O O . GLY B 1 77 ? 14.962 21.360 59.326 1.00 37.62 77 GLY B O 1
ATOM 1851 N N . ARG B 1 78 ? 16.840 21.323 58.082 1.00 38.96 78 ARG B N 1
ATOM 1852 C CA . ARG B 1 78 ? 16.132 21.067 56.828 1.00 40.22 78 ARG B CA 1
ATOM 1853 C C . ARG B 1 78 ? 15.304 19.801 56.906 1.00 40.19 78 ARG B C 1
ATOM 1854 O O . ARG B 1 78 ? 14.203 19.729 56.354 1.00 39.87 78 ARG B O 1
ATOM 1862 N N . PHE B 1 79 ? 15.840 18.786 57.575 1.00 39.91 79 PHE B N 1
ATOM 1863 C CA . PHE B 1 79 ? 15.125 17.531 57.676 1.00 40.14 79 PHE B CA 1
ATOM 1864 C C . PHE B 1 79 ? 14.285 17.371 58.931 1.00 41.24 79 PHE B C 1
ATOM 1865 O O . PHE B 1 79 ? 13.856 16.267 59.251 1.00 41.11 79 PHE B O 1
ATOM 1873 N N . GLY B 1 80 ? 14.032 18.472 59.632 1.00 42.63 80 GLY B N 1
ATOM 1874 C CA . GLY B 1 80 ? 13.234 18.394 60.842 1.00 44.51 80 GLY B CA 1
ATOM 1875 C C . GLY B 1 80 ? 11.931 19.180 60.830 1.00 45.96 80 GLY B C 1
ATOM 1876 O O . GLY B 1 80 ? 11.362 19.452 61.891 1.00 46.35 80 GLY B O 1
ATOM 1877 N N . PHE B 1 81 ? 11.452 19.556 59.645 1.00 47.27 81 PHE B N 1
ATOM 1878 C CA . PHE B 1 81 ? 10.200 20.310 59.537 1.00 49.00 81 PHE B CA 1
ATOM 1879 C C . PHE B 1 81 ? 9.039 19.386 59.209 1.00 49.70 81 PHE B C 1
ATOM 1880 O O . PHE B 1 81 ? 9.051 18.700 58.185 1.00 48.71 81 PHE B O 1
ATOM 1888 N N . ARG B 1 82 ? 8.038 19.372 60.083 1.00 50.98 82 ARG B N 1
ATOM 1889 C CA . ARG B 1 82 ? 6.861 18.539 59.873 1.00 51.48 82 ARG B CA 1
ATOM 1890 C C . ARG B 1 82 ? 6.104 19.070 58.652 1.00 51.75 82 ARG B C 1
ATOM 1891 O O . ARG B 1 82 ? 5.189 18.420 58.141 1.00 51.37 82 ARG B O 1
ATOM 1899 N N . LYS B 1 83 ? 6.491 20.258 58.187 1.00 52.18 83 LYS B N 1
ATOM 1900 C CA . LYS B 1 83 ? 5.856 20.859 57.017 1.00 52.38 83 LYS B CA 1
ATOM 1901 C C . LYS B 1 83 ? 6.855 21.580 56.113 1.00 52.60 83 LYS B C 1
ATOM 1902 O O . LYS B 1 83 ? 7.310 22.685 56.414 1.00 52.09 83 LYS B O 1
ATOM 1908 N N . SER B 1 84 ? 7.182 20.936 54.997 1.00 53.55 84 SER B N 1
ATOM 1909 C CA . SER B 1 84 ? 8.119 21.480 54.020 1.00 54.99 84 SER B CA 1
ATOM 1910 C C . SER B 1 84 ? 7.992 20.675 52.727 1.00 55.81 84 SER B C 1
ATOM 1911 O O . SER B 1 84 ? 7.592 19.512 52.752 1.00 56.21 84 SER B O 1
ATOM 1914 N N . SER B 1 85 ? 8.328 21.297 51.603 1.00 56.66 85 SER B N 1
ATOM 1915 C CA . SER B 1 85 ? 8.240 20.630 50.309 1.00 57.45 85 SER B CA 1
ATOM 1916 C C . SER B 1 85 ? 9.465 19.763 50.029 1.00 58.24 85 SER B C 1
ATOM 1917 O O . SER B 1 85 ? 10.508 19.918 50.662 1.00 58.02 85 SER B O 1
ATOM 1920 N N . GLU B 1 86 ? 9.326 18.851 49.073 1.00 59.33 86 GLU B N 1
ATOM 1921 C CA . GLU B 1 86 ? 10.428 17.980 48.695 1.00 60.58 86 GLU B CA 1
ATOM 1922 C C . GLU B 1 86 ? 11.581 18.849 48.200 1.00 60.91 86 GLU B C 1
ATOM 1923 O O . GLU B 1 86 ? 12.751 18.513 48.383 1.00 61.07 86 GLU B O 1
ATOM 1929 N N . PHE B 1 87 ? 11.241 19.975 47.581 1.00 61.16 87 PHE B N 1
ATOM 1930 C CA . PHE B 1 87 ? 12.246 20.894 47.064 1.00 61.30 87 PHE B CA 1
ATOM 1931 C C . PHE B 1 87 ? 12.977 21.607 48.201 1.00 60.67 87 PHE B C 1
ATOM 1932 O O . PHE B 1 87 ? 14.200 21.739 48.176 1.00 60.69 87 PHE B O 1
ATOM 1940 N N . GLU B 1 88 ? 12.226 22.073 49.194 1.00 59.75 88 GLU B N 1
ATOM 1941 C CA . GLU B 1 88 ? 12.829 22.766 50.326 1.00 58.62 88 GLU B CA 1
ATOM 1942 C C . GLU B 1 88 ? 13.827 21.850 51.021 1.00 56.63 88 GLU B C 1
ATOM 1943 O O . GLU B 1 88 ? 14.894 22.293 51.442 1.00 56.77 88 GLU B O 1
ATOM 1949 N N . LYS B 1 89 ? 13.482 20.569 51.124 1.00 53.92 89 LYS B N 1
ATOM 1950 C CA . LYS B 1 89 ? 14.345 19.596 51.785 1.00 50.96 89 LYS B CA 1
ATOM 1951 C C . LYS B 1 89 ? 15.583 19.155 51.015 1.00 48.73 89 LYS B C 1
ATOM 1952 O O . LYS B 1 89 ? 16.681 19.149 51.568 1.00 48.41 89 LYS B O 1
ATOM 1958 N N . PHE B 1 90 ? 15.422 18.788 49.748 1.00 45.66 90 PHE B N 1
ATOM 1959 C CA . PHE B 1 90 ? 16.566 18.317 48.983 1.00 43.29 90 PHE B CA 1
ATOM 1960 C C . PHE B 1 90 ? 17.291 19.303 48.071 1.00 41.97 90 PHE B C 1
ATOM 1961 O O . PHE B 1 90 ? 18.367 18.986 47.575 1.00 41.18 90 PHE B O 1
ATOM 1969 N N . ASP B 1 91 ? 16.731 20.492 47.855 1.00 40.65 91 ASP B N 1
ATOM 1970 C CA . ASP B 1 91 ? 17.383 21.470 46.978 1.00 39.44 91 ASP B CA 1
ATOM 1971 C C . ASP B 1 91 ? 18.786 21.821 47.464 1.00 38.21 91 ASP B C 1
ATOM 1972 O O . ASP B 1 91 ? 18.970 22.335 48.564 1.00 38.24 91 ASP B O 1
ATOM 1977 N N . GLY B 1 92 ? 19.783 21.519 46.644 1.00 36.61 92 GLY B N 1
ATOM 1978 C CA . GLY B 1 92 ? 21.147 21.827 47.022 1.00 35.25 92 GLY B CA 1
ATOM 1979 C C . GLY B 1 92 ? 21.828 20.788 47.899 1.00 34.18 92 GLY B C 1
ATOM 1980 O O . GLY B 1 92 ? 22.934 21.019 48.385 1.00 34.48 92 GLY B O 1
ATOM 1981 N N . VAL B 1 93 ? 21.180 19.648 48.112 1.00 32.79 93 VAL B N 1
ATOM 1982 C CA . VAL B 1 93 ? 21.778 18.600 48.941 1.00 31.25 93 VAL B CA 1
ATOM 1983 C C . VAL B 1 93 ? 22.414 17.523 48.063 1.00 30.70 93 VAL B C 1
ATOM 1984 O O . VAL B 1 93 ? 21.840 17.119 47.048 1.00 30.55 93 VAL B O 1
ATOM 1988 N N . GLU B 1 94 ? 23.605 17.073 48.441 1.00 29.64 94 GLU B N 1
ATOM 1989 C CA . GLU B 1 94 ? 24.281 16.031 47.686 1.00 29.02 94 GLU B CA 1
ATOM 1990 C C . GLU B 1 94 ? 23.706 14.667 48.042 1.00 28.10 94 GLU B C 1
ATOM 1991 O O . GLU B 1 94 ? 23.699 14.277 49.209 1.00 27.00 94 GLU B O 1
ATOM 1997 N N . TYR B 1 95 ? 23.238 13.940 47.033 1.00 27.09 95 TYR B N 1
ATOM 1998 C CA . TYR B 1 95 ? 22.667 12.604 47.235 1.00 26.34 95 TYR B CA 1
ATOM 1999 C C . TYR B 1 95 ? 22.730 11.807 45.941 1.00 25.58 95 TYR B C 1
ATOM 2000 O O . TYR B 1 95 ? 23.067 12.346 44.880 1.00 25.35 95 TYR B O 1
ATOM 2009 N N . LYS B 1 96 ? 22.406 10.524 46.032 1.00 24.47 96 LYS B N 1
ATOM 2010 C CA . LYS B 1 96 ? 22.390 9.650 44.872 1.00 23.44 96 LYS B CA 1
ATOM 2011 C C . LYS B 1 96 ? 21.237 8.683 45.070 1.00 23.31 96 LYS B C 1
ATOM 2012 O O . LYS B 1 96 ? 20.655 8.609 46.160 1.00 23.83 96 LYS B O 1
ATOM 2018 N N . THR B 1 97 ? 20.877 7.954 44.032 1.00 22.00 97 THR B N 1
ATOM 2019 C CA . THR B 1 97 ? 19.775 7.017 44.173 1.00 21.83 97 THR B CA 1
ATOM 2020 C C . THR B 1 97 ? 20.219 5.564 44.070 1.00 21.89 97 THR B C 1
ATOM 2021 O O . THR B 1 97 ? 20.871 5.151 43.101 1.00 21.70 97 THR B O 1
ATOM 2025 N N . GLY B 1 98 ? 19.852 4.780 45.087 1.00 21.58 98 GLY B N 1
ATOM 2026 C CA . GLY B 1 98 ? 20.219 3.378 45.106 1.00 21.04 98 GLY B CA 1
ATOM 2027 C C . GLY B 1 98 ? 19.311 2.493 44.273 1.00 20.92 98 GLY B C 1
ATOM 2028 O O . GLY B 1 98 ? 18.279 2.948 43.783 1.00 20.42 98 GLY B O 1
ATOM 2029 N N . LYS B 1 99 ? 19.693 1.225 44.132 1.00 21.32 99 LYS B N 1
ATOM 2030 C CA . LYS B 1 99 ? 18.900 0.264 43.365 1.00 22.22 99 LYS B CA 1
ATOM 2031 C C . LYS B 1 99 ? 17.468 0.130 43.907 1.00 22.61 99 LYS B C 1
ATOM 2032 O O . LYS B 1 99 ? 16.535 -0.141 43.152 1.00 21.98 99 LYS B O 1
ATOM 2038 N N . THR B 1 100 ? 17.287 0.336 45.211 1.00 22.90 100 THR B N 1
ATOM 2039 C CA . THR B 1 100 ? 15.950 0.232 45.801 1.00 23.37 100 THR B CA 1
ATOM 2040 C C . THR B 1 100 ? 15.072 1.429 45.477 1.00 23.27 100 THR B C 1
ATOM 2041 O O . THR B 1 100 ? 13.868 1.397 45.739 1.00 23.98 100 THR B O 1
ATOM 2045 N N . GLY B 1 101 ? 15.667 2.488 44.934 1.00 22.70 101 GLY B N 1
ATOM 2046 C CA . GLY B 1 101 ? 14.905 3.673 44.599 1.00 22.37 101 GLY B CA 1
ATOM 2047 C C . GLY B 1 101 ? 14.949 4.775 45.640 1.00 22.59 101 GLY B C 1
ATOM 2048 O O . GLY B 1 101 ? 14.456 5.879 45.408 1.00 22.74 101 GLY B O 1
ATOM 2049 N N . VAL B 1 102 ? 15.530 4.496 46.805 1.00 22.74 102 VAL B N 1
ATOM 2050 C CA . VAL B 1 102 ? 15.569 5.555 47.808 1.00 22.89 102 VAL B CA 1
ATOM 2051 C C . VAL B 1 102 ? 16.722 6.536 47.602 1.00 22.33 102 VAL B C 1
ATOM 2052 O O . VAL B 1 102 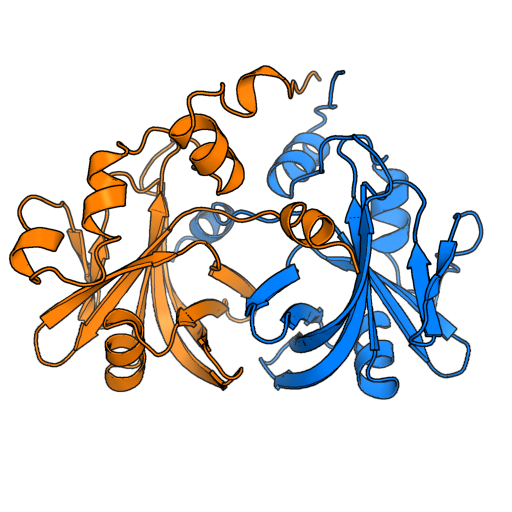? 17.769 6.181 47.066 1.00 21.77 102 VAL B O 1
ATOM 2056 N N . PRO B 1 103 ? 16.530 7.799 48.011 1.00 22.25 103 PRO B N 1
ATOM 2057 C CA . PRO B 1 103 ? 17.599 8.777 47.861 1.00 22.46 103 PRO B CA 1
ATOM 2058 C C . PRO B 1 103 ? 18.573 8.584 49.028 1.00 22.35 103 PRO B C 1
ATOM 2059 O O . PRO B 1 103 ? 18.156 8.609 50.190 1.00 24.22 103 PRO B O 1
ATOM 2063 N N . LEU B 1 104 ? 19.849 8.367 48.736 1.00 21.45 104 LEU B N 1
ATOM 2064 C CA . LEU B 1 104 ? 20.854 8.198 49.786 1.00 20.92 104 LEU B CA 1
ATOM 2065 C C . LEU B 1 104 ? 21.596 9.516 49.918 1.00 20.94 104 LEU B C 1
ATOM 2066 O O . LEU B 1 104 ? 22.375 9.893 49.022 1.00 21.37 104 LEU B O 1
ATOM 2071 N N . VAL B 1 105 ? 21.349 10.229 51.025 1.00 20.63 105 VAL B N 1
ATOM 2072 C CA . VAL B 1 105 ? 22.004 11.516 51.249 1.00 20.24 105 VAL B CA 1
ATOM 2073 C C . VAL B 1 105 ? 23.451 11.323 51.691 1.00 20.83 105 VAL B C 1
ATOM 2074 O O . VAL B 1 105 ? 23.720 10.727 52.741 1.00 20.21 105 VAL B O 1
ATOM 2078 N N . THR B 1 106 ? 24.389 11.836 50.896 1.00 21.13 106 THR B N 1
ATOM 2079 C CA . THR B 1 106 ? 25.806 11.684 51.196 1.00 22.34 106 THR B CA 1
ATOM 2080 C C . THR B 1 106 ? 26.420 12.899 51.854 1.00 22.71 106 THR B C 1
ATOM 2081 O O . THR B 1 106 ? 27.489 12.805 52.470 1.00 22.74 106 THR B O 1
ATOM 2085 N N . GLN B 1 107 ? 25.737 14.034 51.743 1.00 23.64 107 GLN B N 1
ATOM 2086 C CA . GLN B 1 107 ? 26.255 15.260 52.350 1.00 24.10 107 GLN B CA 1
ATOM 2087 C C . GLN B 1 107 ? 26.290 15.146 53.871 1.00 23.87 107 GLN B C 1
ATOM 2088 O O . GLN B 1 107 ? 25.293 14.785 54.488 1.00 23.41 107 GLN B O 1
ATOM 2094 N N . HIS B 1 108 ? 27.445 15.466 54.449 1.00 24.40 108 HIS B N 1
ATOM 2095 C CA . HIS B 1 108 ? 27.673 15.414 55.895 1.00 24.76 108 HIS B CA 1
ATOM 2096 C C . HIS B 1 108 ? 27.520 14.022 56.486 1.00 24.80 108 HIS B C 1
ATOM 2097 O O . HIS B 1 108 ? 27.338 13.879 57.697 1.00 24.63 108 HIS B O 1
ATOM 2104 N N . ALA B 1 109 ? 27.627 13.003 55.642 1.00 24.07 109 ALA B N 1
ATOM 2105 C CA . ALA B 1 109 ? 27.475 11.630 56.108 1.00 23.58 109 ALA B CA 1
ATOM 2106 C C . ALA B 1 109 ? 28.777 10.878 56.203 1.00 22.94 109 ALA B C 1
ATOM 2107 O O . ALA B 1 109 ? 29.588 10.883 55.268 1.00 23.19 109 ALA B O 1
ATOM 2109 N N . VAL B 1 110 ? 28.983 10.213 57.338 1.00 22.02 110 VAL B N 1
ATOM 2110 C CA . VAL B 1 110 ? 30.186 9.426 57.539 1.00 21.84 110 VAL B CA 1
ATOM 2111 C C . VAL B 1 110 ? 29.974 8.094 56.810 1.00 21.62 110 VAL B C 1
ATOM 2112 O O . VAL B 1 110 ? 30.924 7.472 56.332 1.00 21.87 110 VAL B O 1
ATOM 2116 N N . ALA B 1 111 ? 28.713 7.669 56.712 1.00 20.92 111 ALA B N 1
ATOM 2117 C CA . ALA B 1 111 ? 28.352 6.432 56.031 1.00 20.20 111 ALA B CA 1
ATOM 2118 C C . ALA B 1 111 ? 26.883 6.458 55.606 1.00 19.82 111 ALA B C 1
ATOM 2119 O O . ALA B 1 111 ? 26.096 7.243 56.132 1.00 18.99 111 ALA B O 1
ATOM 2121 N N . VAL B 1 112 ? 26.535 5.616 54.641 1.00 19.65 112 VAL B N 1
ATOM 2122 C CA . VAL B 1 112 ? 25.160 5.468 54.179 1.00 20.06 112 VAL B CA 1
ATOM 2123 C C . VAL B 1 112 ? 24.837 3.992 54.083 1.00 20.28 112 VAL B C 1
ATOM 2124 O O . VAL B 1 112 ? 25.707 3.169 53.764 1.00 21.27 112 VAL B O 1
ATOM 2128 N N . ILE B 1 113 ? 23.587 3.653 54.391 1.00 19.74 113 ILE B N 1
ATOM 2129 C CA . ILE B 1 113 ? 23.118 2.282 54.351 1.00 19.26 113 ILE B CA 1
ATOM 2130 C C . ILE B 1 113 ? 21.801 2.266 53.611 1.00 19.31 113 ILE B C 1
ATOM 2131 O O . ILE B 1 113 ? 20.989 3.177 53.778 1.00 18.90 113 ILE B O 1
ATOM 2136 N N . GLU B 1 114 ? 21.602 1.244 52.781 1.00 19.41 114 GLU B N 1
ATOM 2137 C CA . GLU B 1 114 ? 20.367 1.091 52.028 1.00 20.06 114 GLU B CA 1
ATOM 2138 C C . GLU B 1 114 ? 19.748 -0.223 52.492 1.00 19.81 114 GLU B C 1
ATOM 2139 O O . GLU B 1 114 ? 20.465 -1.226 52.655 1.00 19.84 114 GLU B O 1
ATOM 2145 N N . ALA B 1 115 ? 18.433 -0.231 52.723 1.00 19.59 115 ALA B N 1
ATOM 2146 C CA . ALA B 1 115 ? 17.765 -1.450 53.204 1.00 19.69 115 ALA B CA 1
ATOM 2147 C C . ALA B 1 115 ? 16.380 -1.704 52.611 1.00 19.99 115 ALA B C 1
ATOM 2148 O O . ALA B 1 115 ? 15.680 -0.761 52.245 1.00 19.72 115 ALA B O 1
ATOM 2150 N N . LYS B 1 116 ? 15.999 -2.977 52.476 1.00 20.38 116 LYS B N 1
ATOM 2151 C CA . LYS B 1 116 ? 14.654 -3.311 52.004 1.00 21.27 116 LYS B CA 1
ATOM 2152 C C . LYS B 1 116 ? 13.904 -3.826 53.245 1.00 20.85 116 LYS B C 1
ATOM 2153 O O . LYS B 1 116 ? 14.453 -4.631 54.007 1.00 19.85 116 LYS B O 1
ATOM 2159 N N . VAL B 1 117 ? 12.690 -3.332 53.453 1.00 20.21 117 VAL B N 1
ATOM 2160 C CA . VAL B 1 117 ? 11.874 -3.739 54.602 1.00 20.55 117 VAL B CA 1
ATOM 2161 C C . VAL B 1 117 ? 11.446 -5.192 54.523 1.00 21.93 117 VAL B C 1
ATOM 2162 O O . VAL B 1 117 ? 10.838 -5.625 53.529 1.00 22.99 117 VAL B O 1
ATOM 2166 N N . VAL B 1 118 ? 11.730 -5.947 55.583 1.00 22.54 118 VAL B N 1
ATOM 2167 C CA . VAL B 1 118 ? 11.358 -7.353 55.624 1.00 23.54 118 VAL B CA 1
ATOM 2168 C C . VAL B 1 118 ? 10.352 -7.626 56.733 1.00 24.18 118 VAL B C 1
ATOM 2169 O O . VAL B 1 118 ? 9.790 -8.709 56.792 1.00 24.87 118 VAL B O 1
ATOM 2173 N N . LYS B 1 119 ? 10.127 -6.655 57.612 1.00 24.20 119 LYS B N 1
ATOM 2174 C CA . LYS B 1 119 ? 9.154 -6.825 58.686 1.00 25.55 119 LYS B CA 1
ATOM 2175 C C . LYS B 1 119 ? 8.803 -5.493 59.296 1.00 24.68 119 LYS B C 1
ATOM 2176 O O . LYS B 1 119 ? 9.619 -4.566 59.308 1.00 23.88 119 LYS B O 1
ATOM 2182 N N . GLU B 1 120 ? 7.572 -5.391 59.770 1.00 24.64 120 GLU B N 1
ATOM 2183 C CA . GLU B 1 120 ? 7.112 -4.188 60.435 1.00 25.18 120 GLU B CA 1
ATOM 2184 C C . GLU B 1 120 ? 6.595 -4.588 61.806 1.00 25.27 120 GLU B C 1
ATOM 2185 O O . GLU B 1 120 ? 5.845 -5.547 61.938 1.00 25.90 120 GLU B O 1
ATOM 2191 N N . CYS B 1 121 ? 7.022 -3.846 62.820 1.00 24.59 121 CYS B N 1
ATOM 2192 C CA . CYS B 1 121 ? 6.641 -4.090 64.197 1.00 24.96 121 CYS B CA 1
ATOM 2193 C C . CYS B 1 121 ? 5.864 -2.855 64.645 1.00 23.35 121 CYS B C 1
ATOM 2194 O O . CYS B 1 121 ? 6.445 -1.815 64.913 1.00 22.54 121 CYS B O 1
ATOM 2197 N N . ASP B 1 122 ? 4.541 -2.969 64.717 1.00 22.76 122 ASP B N 1
ATOM 2198 C CA . ASP B 1 122 ? 3.717 -1.841 65.126 1.00 22.24 122 ASP B CA 1
ATOM 2199 C C . ASP B 1 122 ? 3.746 -1.674 66.643 1.00 21.40 122 ASP B C 1
ATOM 2200 O O . ASP B 1 122 ? 3.339 -2.586 67.368 1.00 21.21 122 ASP B O 1
ATOM 2205 N N . VAL B 1 123 ? 4.220 -0.524 67.126 1.00 20.19 123 VAL B N 1
ATOM 2206 C CA . VAL B 1 123 ? 4.285 -0.298 68.566 1.00 20.28 123 VAL B CA 1
ATOM 2207 C C . VAL B 1 123 ? 3.409 0.840 69.077 1.00 19.80 123 VAL B C 1
ATOM 2208 O O . VAL B 1 123 ? 3.701 1.469 70.093 1.00 20.52 123 VAL B O 1
ATOM 2212 N N . GLY B 1 124 ? 2.319 1.090 68.355 1.00 20.13 124 GLY B N 1
ATOM 2213 C CA . GLY B 1 124 ? 1.366 2.110 68.763 1.00 20.73 124 GLY B CA 1
ATOM 2214 C C . GLY B 1 124 ? 1.479 3.419 68.007 1.00 20.76 124 GLY B C 1
ATOM 2215 O O . GLY B 1 124 ? 0.963 3.575 66.885 1.00 21.58 124 GLY B O 1
ATOM 2216 N N . THR B 1 125 ? 2.162 4.371 68.617 1.00 20.15 125 THR B N 1
ATOM 2217 C CA . THR B 1 125 ? 2.358 5.678 68.008 1.00 19.98 125 THR B CA 1
ATOM 2218 C C . THR B 1 125 ? 3.402 5.677 66.906 1.00 20.14 125 THR B C 1
ATOM 2219 O O . THR B 1 125 ? 3.489 6.626 66.125 1.00 20.96 125 THR B O 1
ATOM 2223 N N . HIS B 1 126 ? 4.196 4.614 66.860 1.00 19.20 126 HIS B N 1
ATOM 2224 C CA . HIS B 1 126 ? 5.290 4.481 65.889 1.00 18.81 126 HIS B CA 1
ATOM 2225 C C . HIS B 1 126 ? 5.293 3.093 65.282 1.00 18.51 126 HIS B C 1
ATOM 2226 O O . HIS B 1 126 ? 4.640 2.171 65.779 1.00 18.81 126 HIS B O 1
ATOM 2233 N N . THR B 1 127 ? 6.063 2.942 64.209 1.00 18.35 127 THR B N 1
ATOM 2234 C CA . THR B 1 127 ? 6.262 1.643 63.582 1.00 18.16 127 THR B CA 1
ATOM 2235 C C . THR B 1 127 ? 7.775 1.407 63.573 1.00 17.99 127 THR B C 1
ATOM 2236 O O . THR B 1 127 ? 8.546 2.319 63.233 1.00 17.49 127 THR B O 1
ATOM 2240 N N . LEU B 1 128 ? 8.202 0.218 63.994 1.00 17.29 128 LEU B N 1
ATOM 2241 C CA . LEU B 1 128 ? 9.613 -0.115 63.921 1.00 17.67 128 LEU B CA 1
ATOM 2242 C C . LEU B 1 128 ? 9.760 -0.925 62.621 1.00 17.38 128 LEU B C 1
ATOM 2243 O O . LEU B 1 128 ? 9.175 -2.005 62.470 1.00 17.36 128 LEU B O 1
ATOM 2248 N N . PHE B 1 129 ? 10.510 -0.387 61.657 1.00 16.50 129 PHE B N 1
ATOM 2249 C CA . PHE B 1 129 ? 10.699 -1.079 60.389 1.00 17.11 129 PHE B CA 1
ATOM 2250 C C . PHE B 1 129 ? 11.985 -1.868 60.455 1.00 17.24 129 PHE B C 1
ATOM 2251 O O . PHE B 1 129 ? 13.001 -1.322 60.857 1.00 18.56 129 PHE B O 1
ATOM 2259 N N . VAL B 1 130 ? 11.930 -3.148 60.105 1.00 17.20 130 VAL B N 1
ATOM 2260 C CA . VAL B 1 130 ? 13.129 -3.970 60.100 1.00 18.25 130 VAL B CA 1
ATOM 2261 C C . VAL B 1 130 ? 13.558 -4.132 58.648 1.00 18.02 130 VAL B C 1
ATOM 2262 O O . VAL B 1 130 ? 12.824 -4.679 57.825 1.00 17.27 130 VAL B O 1
ATOM 2266 N N . GLY B 1 131 ? 14.741 -3.628 58.334 1.00 17.63 131 GLY B N 1
ATOM 2267 C CA . GLY B 1 131 ? 15.206 -3.754 56.965 1.00 18.81 131 GLY B CA 1
ATOM 2268 C C . GLY B 1 131 ? 16.436 -4.617 56.795 1.00 19.03 131 GLY B C 1
ATOM 2269 O O . GLY B 1 131 ? 17.343 -4.625 57.632 1.00 18.93 131 GLY B O 1
ATOM 2270 N N . GLU B 1 132 ? 16.494 -5.346 55.689 1.00 19.35 132 GLU B N 1
ATOM 2271 C CA . GLU B 1 132 ? 17.669 -6.148 55.417 1.00 20.19 132 GLU B CA 1
ATOM 2272 C C . GLU B 1 132 ? 18.601 -5.220 54.633 1.00 20.16 132 GLU B C 1
ATOM 2273 O O . GLU B 1 132 ? 18.180 -4.639 53.638 1.00 19.90 132 GLU B O 1
ATOM 2279 N N . ALA B 1 133 ? 19.838 -5.057 55.083 1.00 19.61 133 ALA B N 1
ATOM 2280 C CA . ALA B 1 133 ? 20.788 -4.173 54.398 1.00 20.49 133 ALA B CA 1
ATOM 2281 C C . ALA B 1 133 ? 21.151 -4.733 53.025 1.00 21.60 133 ALA B C 1
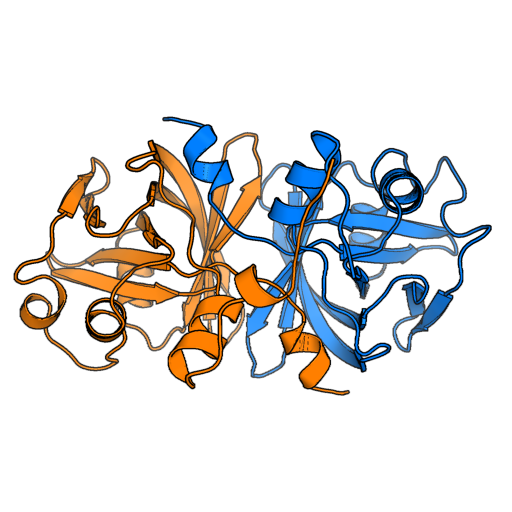ATOM 2282 O O . ALA B 1 133 ? 21.510 -5.905 52.899 1.00 22.04 133 ALA B O 1
ATOM 2284 N N . VAL B 1 134 ? 21.044 -3.895 51.996 1.00 21.41 134 VAL B N 1
ATOM 2285 C CA . VAL B 1 134 ? 21.391 -4.344 50.639 1.00 22.58 134 VAL B CA 1
ATOM 2286 C C . VAL B 1 134 ? 22.645 -3.655 50.097 1.00 22.94 134 VAL B C 1
ATOM 2287 O O . VAL B 1 134 ? 23.219 -4.111 49.110 1.00 23.40 134 VAL B O 1
ATOM 2291 N N . ASP B 1 135 ? 23.042 -2.546 50.714 1.00 22.91 135 ASP B N 1
ATOM 2292 C CA . ASP B 1 135 ? 24.290 -1.855 50.373 1.00 23.52 135 ASP B CA 1
ATOM 2293 C C . ASP B 1 135 ? 24.669 -0.990 51.556 1.00 23.71 135 ASP B C 1
ATOM 2294 O O . ASP B 1 135 ? 23.816 -0.652 52.390 1.00 22.45 135 ASP B O 1
ATOM 2299 N N . ALA B 1 136 ? 25.945 -0.645 51.650 1.00 23.60 136 ALA B N 1
ATOM 2300 C CA . ALA B 1 136 ? 26.414 0.189 52.730 1.00 24.26 136 ALA B CA 1
ATOM 2301 C C . ALA B 1 136 ? 27.822 0.616 52.379 1.00 25.07 136 ALA B C 1
ATOM 2302 O O . ALA B 1 136 ? 28.599 -0.179 51.830 1.00 25.45 136 ALA B O 1
ATOM 2304 N N . GLU B 1 137 ? 28.152 1.865 52.678 1.00 25.91 137 GLU B N 1
ATOM 2305 C CA . GLU B 1 137 ? 29.485 2.366 52.393 1.00 27.57 137 GLU B CA 1
ATOM 2306 C C . GLU B 1 137 ? 29.949 3.435 53.370 1.00 27.65 137 GLU B C 1
ATOM 2307 O O . GLU B 1 137 ? 29.140 4.212 53.901 1.00 26.45 137 GLU B O 1
ATOM 2313 N N . VAL B 1 138 ? 31.250 3.445 53.639 1.00 27.98 138 VAL B N 1
ATOM 2314 C CA . VAL B 1 138 ? 31.829 4.452 54.512 1.00 29.23 138 VAL B CA 1
ATOM 2315 C C . VAL B 1 138 ? 32.254 5.546 53.541 1.00 30.65 138 VAL B C 1
ATOM 2316 O O . VAL B 1 138 ? 32.926 5.262 52.550 1.00 30.33 138 VAL B O 1
ATOM 2320 N N . LEU B 1 139 ? 31.853 6.784 53.817 1.00 31.89 139 LEU B N 1
ATOM 2321 C CA . LEU B 1 139 ? 32.143 7.911 52.926 1.00 33.91 139 LEU B CA 1
ATOM 2322 C C . LEU B 1 139 ? 33.211 8.878 53.420 1.00 35.22 139 LEU B C 1
ATOM 2323 O O . LEU B 1 139 ? 33.892 9.533 52.618 1.00 35.62 139 LEU B O 1
ATOM 2328 N N . LYS B 1 140 ? 33.343 8.988 54.733 1.00 36.82 140 LYS B N 1
ATOM 2329 C CA . LYS B 1 140 ? 34.299 9.916 55.318 1.00 38.37 140 LYS B CA 1
ATOM 2330 C C . LYS B 1 140 ? 34.980 9.338 56.538 1.00 39.06 140 LYS B C 1
ATOM 2331 O O . LYS B 1 140 ? 34.477 8.421 57.191 1.00 38.85 140 LYS B O 1
ATOM 2337 N N . ASP B 1 141 ? 36.122 9.937 56.845 1.00 39.64 141 ASP B N 1
ATOM 2338 C CA . ASP B 1 141 ? 36.961 9.572 57.968 1.00 40.40 141 ASP B CA 1
ATOM 2339 C C . ASP B 1 141 ? 36.469 10.248 59.259 1.00 39.68 141 ASP B C 1
ATOM 2340 O O . ASP B 1 141 ? 36.929 9.933 60.352 1.00 40.57 141 ASP B O 1
ATOM 2345 N N . ALA B 1 142 ? 35.512 11.159 59.127 1.00 38.60 142 ALA B N 1
ATOM 2346 C CA . ALA B 1 142 ? 34.984 11.930 60.255 1.00 37.06 142 ALA B CA 1
ATOM 2347 C C . ALA B 1 142 ? 34.324 11.196 61.426 1.00 36.09 142 ALA B C 1
ATOM 2348 O O . ALA B 1 142 ? 33.825 10.080 61.280 1.00 35.64 142 ALA B O 1
ATOM 2350 N N . GLU B 1 143 ? 34.315 11.866 62.579 1.00 34.49 143 GLU B N 1
ATOM 2351 C CA . GLU B 1 143 ? 33.699 11.346 63.795 1.00 33.34 143 GLU B CA 1
ATOM 2352 C C . GLU B 1 143 ? 32.193 11.507 63.631 1.00 31.73 143 GLU B C 1
ATOM 2353 O O . GLU B 1 143 ? 31.733 12.407 62.925 1.00 31.14 143 GLU B O 1
ATOM 2359 N N . VAL B 1 144 ? 31.420 10.633 64.271 1.00 29.49 144 VAL B N 1
ATOM 2360 C CA . VAL B 1 144 ? 29.971 10.713 64.156 1.00 27.68 144 VAL B CA 1
ATOM 2361 C C . VAL B 1 144 ? 29.357 11.623 65.204 1.00 26.51 144 VAL B C 1
ATOM 2362 O O . VAL B 1 144 ? 29.949 11.889 66.252 1.00 26.77 144 VAL B O 1
ATOM 2366 N N . LEU B 1 145 ? 28.162 12.105 64.901 1.00 25.09 145 LEU B N 1
ATOM 2367 C CA . LEU B 1 145 ? 27.411 12.964 65.804 1.00 24.05 145 LEU B CA 1
ATOM 2368 C C . LEU B 1 145 ? 26.468 12.098 66.638 1.00 23.77 145 LEU B C 1
ATOM 2369 O O . LEU B 1 145 ? 25.663 11.354 66.092 1.00 23.43 145 LEU B O 1
ATOM 2374 N N . THR B 1 146 ? 26.583 12.163 67.959 1.00 22.88 146 THR B N 1
ATOM 2375 C CA . THR B 1 146 ? 25.682 11.385 68.805 1.00 22.85 146 THR B CA 1
ATOM 2376 C C . THR B 1 146 ? 24.514 12.284 69.176 1.00 22.67 146 THR B C 1
ATOM 2377 O O . THR B 1 146 ? 24.595 13.503 69.032 1.00 22.51 146 THR B O 1
ATOM 2381 N N . TYR B 1 147 ? 23.418 11.687 69.624 1.00 23.00 147 TYR B N 1
ATOM 2382 C CA . TYR B 1 147 ? 22.241 12.453 70.024 1.00 23.63 147 TYR B CA 1
ATOM 2383 C C . TYR B 1 147 ? 22.554 13.356 71.217 1.00 24.64 147 TYR B C 1
ATOM 2384 O O . TYR B 1 147 ? 22.106 14.504 71.268 1.00 24.18 147 TYR B O 1
ATOM 2393 N N . ALA B 1 148 ? 23.330 12.841 72.169 1.00 25.22 148 ALA B N 1
ATOM 2394 C CA . ALA B 1 148 ? 23.685 13.624 73.342 1.00 26.42 148 ALA B CA 1
ATOM 2395 C C . ALA B 1 148 ? 24.528 14.827 72.907 1.00 27.34 148 ALA B C 1
ATOM 2396 O O . ALA B 1 148 ? 24.363 15.916 73.459 1.00 27.05 148 ALA B O 1
ATOM 2398 N N . ASP B 1 149 ? 25.411 14.626 71.923 1.00 28.77 149 ASP B N 1
ATOM 2399 C CA . ASP B 1 149 ? 26.275 15.694 71.385 1.00 30.85 149 ASP B CA 1
ATOM 2400 C C . ASP B 1 149 ? 25.378 16.790 70.830 1.00 32.19 149 ASP B C 1
ATOM 2401 O O . ASP B 1 149 ? 25.532 17.967 71.147 1.00 31.77 149 ASP B O 1
ATOM 2406 N N . TYR B 1 150 ? 24.450 16.380 69.969 1.00 33.55 150 TYR B N 1
ATOM 2407 C CA . TYR B 1 150 ? 23.523 17.305 69.343 1.00 35.76 150 TYR B CA 1
ATOM 2408 C C . TYR B 1 150 ? 22.823 18.165 70.388 1.00 37.67 150 TYR B C 1
ATOM 2409 O O . TYR B 1 150 ? 22.719 19.387 70.248 1.00 37.50 150 TYR B O 1
ATOM 2418 N N . HIS B 1 151 ? 22.346 17.519 71.441 1.00 40.19 151 HIS B N 1
ATOM 2419 C CA . HIS B 1 151 ? 21.650 18.219 72.504 1.00 43.17 151 HIS B CA 1
ATOM 2420 C C . HIS B 1 151 ? 22.516 19.263 73.198 1.00 44.66 151 HIS B C 1
ATOM 2421 O O . HIS B 1 151 ? 22.093 20.398 73.398 1.00 44.66 151 HIS B O 1
ATOM 2428 N N . LEU B 1 152 ? 23.723 18.875 73.581 1.00 46.72 152 LEU B N 1
ATOM 2429 C CA . LEU B 1 152 ? 24.618 19.810 74.244 1.00 49.14 152 LEU B CA 1
ATOM 2430 C C . LEU B 1 152 ? 24.884 20.975 73.299 1.00 51.10 152 LEU B C 1
ATOM 2431 O O . LEU B 1 152 ? 24.621 22.128 73.638 1.00 51.39 152 LEU B O 1
ATOM 2436 N N . MET B 1 153 ? 25.385 20.666 72.106 1.00 53.58 153 MET B N 1
ATOM 2437 C CA . MET B 1 153 ? 25.689 21.689 71.113 1.00 56.32 153 MET B CA 1
ATOM 2438 C C . MET B 1 153 ? 24.496 22.612 70.912 1.00 58.12 153 MET B C 1
ATOM 2439 O O . MET B 1 153 ? 24.621 23.830 71.046 1.00 58.28 153 MET B O 1
ATOM 2444 N N . LYS B 1 154 ? 23.339 22.032 70.604 1.00 60.16 154 LYS B N 1
ATOM 2445 C CA . LYS B 1 154 ? 22.135 22.822 70.381 1.00 62.43 154 LYS B CA 1
ATOM 2446 C C . LYS B 1 154 ? 21.964 23.887 71.456 1.00 63.91 154 LYS B C 1
ATOM 2447 O O . LYS B 1 154 ? 21.760 25.060 71.146 1.00 64.12 154 LYS B O 1
ATOM 2453 N N . LYS B 1 155 ? 22.045 23.480 72.719 1.00 65.67 155 LYS B N 1
ATOM 2454 C CA . LYS B 1 155 ? 21.904 24.426 73.821 1.00 67.53 155 LYS B CA 1
ATOM 2455 C C . LYS B 1 155 ? 23.017 25.466 73.765 1.00 68.40 155 LYS B C 1
ATOM 2456 O O . LYS B 1 155 ? 22.763 26.668 73.840 1.00 68.60 155 LYS B O 1
ATOM 2462 N N . GLY B 1 156 ? 24.249 24.991 73.626 1.00 69.34 156 GLY B N 1
ATOM 2463 C CA . GLY B 1 156 ? 25.394 25.879 73.565 1.00 70.41 156 GLY B CA 1
ATOM 2464 C C . GLY B 1 156 ? 26.563 25.279 74.319 1.00 71.21 156 GLY B C 1
ATOM 2465 O O . GLY B 1 156 ? 27.705 25.722 74.180 1.00 71.33 156 GLY B O 1
ATOM 2466 N N . LYS B 1 157 ? 26.267 24.261 75.123 1.00 71.85 157 LYS B N 1
ATOM 2467 C CA . LYS B 1 157 ? 27.273 23.567 75.917 1.00 72.54 157 LYS B CA 1
ATOM 2468 C C . LYS B 1 157 ? 28.373 23.015 75.016 1.00 73.04 157 LYS B C 1
ATOM 2469 O O . LYS B 1 157 ? 28.269 23.056 73.790 1.00 73.02 157 LYS B O 1
ATOM 2475 N N . THR B 1 158 ? 29.424 22.488 75.634 1.00 73.71 158 THR B N 1
ATOM 2476 C CA . THR B 1 158 ? 30.536 21.912 74.891 1.00 74.35 158 THR B CA 1
ATOM 2477 C C . THR B 1 158 ? 30.345 20.401 74.752 1.00 74.70 158 THR B C 1
ATOM 2478 O O . THR B 1 158 ? 29.988 19.721 75.716 1.00 74.92 158 THR B O 1
ATOM 2482 N N . PRO B 1 159 ? 30.577 19.859 73.543 1.00 75.02 159 PRO B N 1
ATOM 2483 C CA . PRO B 1 159 ? 30.431 18.426 73.271 1.00 75.27 159 PRO B CA 1
ATOM 2484 C C . PRO B 1 159 ? 31.140 17.553 74.304 1.00 75.02 159 PRO B C 1
ATOM 2485 O O . PRO B 1 159 ? 31.964 18.035 75.084 1.00 73.39 159 PRO B O 1
ATOM 2489 N N . ARG B 1 160 ? 30.815 16.265 74.299 1.00 75.54 160 ARG B N 1
ATOM 2490 C CA . ARG B 1 160 ? 31.408 15.322 75.237 1.00 75.05 160 ARG B CA 1
ATOM 2491 C C . ARG B 1 160 ? 32.937 15.400 75.214 1.00 75.22 160 ARG B C 1
ATOM 2492 O O . ARG B 1 160 ? 33.588 15.347 76.259 1.00 74.69 160 ARG B O 1
ATOM 2500 N N . THR B 1 161 ? 33.498 15.531 74.014 1.00 75.65 161 THR B N 1
ATOM 2501 C CA . THR B 1 161 ? 34.946 15.612 73.821 1.00 76.27 161 THR B CA 1
ATOM 2502 C C . THR B 1 161 ? 35.654 16.537 74.813 1.00 75.20 161 THR B C 1
ATOM 2503 O O . THR B 1 161 ? 36.881 16.515 74.929 1.00 75.01 161 THR B O 1
ATOM 2507 N N . ALA B 1 162 ? 34.881 17.342 75.534 1.00 73.32 162 ALA B N 1
ATOM 2508 C CA . ALA B 1 162 ? 35.445 18.279 76.493 1.00 72.32 162 ALA B CA 1
ATOM 2509 C C . ALA B 1 162 ? 35.727 17.679 77.870 1.00 71.97 162 ALA B C 1
ATOM 2510 O O . ALA B 1 162 ? 36.585 18.182 78.600 1.00 71.87 162 ALA B O 1
ATOM 2512 N N . THR B 1 163 ? 35.018 16.611 78.231 1.00 71.30 163 THR B N 1
ATOM 2513 C CA . THR B 1 163 ? 35.221 15.991 79.541 1.00 69.27 163 THR B CA 1
ATOM 2514 C C . THR B 1 163 ? 35.755 14.561 79.508 1.00 67.86 163 THR B C 1
ATOM 2515 O O . THR B 1 163 ? 36.550 14.172 80.364 1.00 67.38 163 THR B O 1
ATOM 2519 N N . VAL B 1 164 ? 35.319 13.778 78.528 1.00 65.47 164 VAL B N 1
ATOM 2520 C CA . VAL B 1 164 ? 35.762 12.393 78.426 1.00 63.93 164 VAL B CA 1
ATOM 2521 C C . VAL B 1 164 ? 37.107 12.292 77.710 1.00 63.36 164 VAL B C 1
ATOM 2522 O O . VAL B 1 164 ? 37.237 12.678 76.548 1.00 63.36 164 VAL B O 1
ATOM 2526 N N . TYR B 1 165 ? 38.099 11.763 78.417 1.00 62.51 165 TYR B N 1
ATOM 2527 C CA . TYR B 1 165 ? 39.441 11.611 77.873 1.00 61.82 165 TYR B CA 1
ATOM 2528 C C . TYR B 1 165 ? 39.955 10.176 77.984 1.00 61.41 165 TYR B C 1
ATOM 2529 O O . TYR B 1 165 ? 39.941 9.589 79.063 1.00 61.24 165 TYR B O 1
ATOM 2538 N N . PHE B 1 166 ? 40.404 9.614 76.866 1.00 61.22 166 PHE B N 1
ATOM 2539 C CA . PHE B 1 166 ? 40.930 8.253 76.864 1.00 61.17 166 PHE B CA 1
ATOM 2540 C C . PHE B 1 166 ? 42.446 8.227 76.723 1.00 61.09 166 PHE B C 1
ATOM 2541 O O . PHE B 1 166 ? 42.999 8.620 75.694 1.00 60.92 166 PHE B O 1
ATOM 2549 N N . GLU B 1 167 ? 43.110 7.759 77.773 1.00 60.95 167 GLU B N 1
ATOM 2550 C CA . GLU B 1 167 ? 44.560 7.660 77.790 1.00 60.99 167 GLU B CA 1
ATOM 2551 C C . GLU B 1 167 ? 44.951 6.184 77.734 1.00 60.99 167 GLU B C 1
ATOM 2552 O O . GLU B 1 167 ? 44.181 5.320 78.148 1.00 60.89 167 GLU B O 1
ATOM 2558 N N . SER B 1 168 ? 46.136 5.895 77.203 1.00 61.10 168 SER B N 1
ATOM 2559 C CA . SER B 1 168 ? 46.598 4.511 77.095 1.00 61.29 168 SER B CA 1
ATOM 2560 C C . SER B 1 168 ? 47.414 4.066 78.309 1.00 61.37 168 SER B C 1
ATOM 2561 O O . SER B 1 168 ? 47.663 4.909 79.198 1.00 61.48 168 SER B O 1
#

B-factor: mean 26.45, std 13.95, range [9.44, 77.96]

Radius of gyration: 19.46 Å; Cα contacts (8 Å, |Δi|>4): 816; chains: 2; bounding box: 45×48×51 Å

Solvent-accessible surface area: 14835 Å² total; per-residue (Å²): 117,61,82,90,0,6,148,54,6,16,13,2,4,0,0,0,1,0,63,13,108,62,164,73,11,0,22,31,9,34,15,0,0,40,8,5,78,169,69,26,16,0,1,0,9,0,44,75,137,43,33,2,9,63,4,0,101,113,50,27,8,0,0,1,1,2,0,13,14,108,1,54,74,149,10,3,10,55,1,34,145,104,88,13,88,135,86,133,7,10,112,68,15,117,85,85,96,12,170,46,31,3,2,9,0,33,46,36,0,0,0,3,2,4,0,99,33,72,83,70,2,76,11,45,54,30,2,0,0,1,0,50,9,45,37,5,72,44,60,82,143,34,87,25,0,22,68,68,7,23,54,67,23,127,160,50,78,57,27,159,124,122,58,90,86,0,8,157,44,8,19,17,2,4,0,0,0,1,0,46,14,123,70,126,49,15,0,23,35,10,35,13,0,1,38,6,4,76,168,72,17,16,0,0,0,10,0,41,76,146,20,80,2,7,62,2,0,113,112,50,27,6,0,0,1,1,2,0,18,49,143,10,45,78,134,10,8,28,65,2,56,122,108,190,36,54,51,141,107,20,9,74,72,13,107,83,89,90,15,217,48,30,2,2,8,0,19,52,42,0,0,0,3,1,7,0,101,32,66,81,69,1,73,10,46,54,36,4,0,0,0,0,53,9,68,57,4,49,55,61,79,139,31,123,34,3,36,66,64,13,39,74,59,70,128,152,63,132,83,28,54,107,58,100,22,126,21,61,117

Sequence (329 aa):
MDVEAFYKISYGLYIVTSESNGRKCGQIANTVFQLTSKPVQIAVCLNKENDTHNAVKESGAFGVSVLELETPMEFIGRFGFRKSSEFEKFDGVEYKTGKTGVPLVTQHAVAVIEAKVVKECDVGTHTLFVGEAVDAEVLKDAEVLTYADYHLMKKGKTPRTMDVEAFYKISYGLYIVTSESNGRKCGQIANTVFQLTSKPVQIAVCLNKENDTHNAVKESGAFGVSVLELETPMEFIGRFGFRKSSEFEKFDGVEYKTGKTGVPLVTQHAVAVIEAKVVKECDVGTHTLFVGEAVDAEVLKDAEVLTYADYHLMKKGKTPRTATVYFES

Nearest PDB structures (foldseek):
  1i0s-assembly1_A  TM=1.005E+00  e=6.063E-32  Archaeoglobus fulgidus
  4hx6-assembly4_G  TM=8.738E-01  e=7.534E-13  Streptomyces globisporus
  5cho-assembly4_G  TM=8.894E-01  e=4.717E-12  uncultured bacterium
  3bnk-assembly1_A  TM=9.269E-01  e=8.031E-11  Methanosarcina acetivorans
  2r6v-assembly1_A  TM=8.388E-01  e=9.716E-12  Pyrococcus horikoshii OT3

Organism: Archaeoglobus fulgidus (strain ATCC 49558 / DSM 4304 / JCM 9628 / NBRC 100126 / VC-16) (NCBI:txid224325)

CATH classification: 2.30.110.10

GO terms:
  GO:0016723 oxidoreductase activity, acting on metal ions, NAD or NADP as acceptor (F, IDA)
  GO:0042803 protein homodimerization activity (F, IDA)
  GO:0010181 FMN binding (F, IDA)
  GO:0052851 ferric-chelate reductase (NADPH) activity (F, EXP)
  GO:0140618 ferric-chelate reductase (NADH) activity (F, EXP)

Foldseek 3Di:
DDPVVVVPDWFFKKKKWADDPNQIAIAIARAKAFDDVVPTKIKGKFFPVAPRQVRCVHLQKMKIFFAFQQDDPVLNCLHHVDHSVPDVSCVPFDWDADPSRITWGPVRGQKMWMFGFDDWDDDDRIIITMTGTDDMGGDDPGHTGMPVSVVVVVVPDGDDD/DDPVVVVVDWWFWKKKWAAAPNFIAIAIAGDKDWDDVVPTKIKGKFFPLAPRQVRCVHLQKMKIFFAFQPDDPVLNVLRHDSDDGSCSNCPPFDWDADPSGITWGPPRGQKMWIFGFDDWDDDDRIIMTMTGTDDMDGDDPGHTGIPVQCVCVVVPHHGPVVPDDDDD

Secondary structure (DSSP, 8-state):
--GGGGGGS--B-EEEEEEETTEEEEEEES-EEEEETTTTEEEEEEETTSHHHHHHHHHSEEEEEEEBTT--HHHHHHHHSS-TTTS-TTTTS-EEE-TTS-EEE-TTEEEEEEEEEEEEEE-SSEEEEEEEEEEEEE---PPBPBHHHHHHHHTT-EEE-/--GGGGGGS--B-EEEEEEETTEEEEEEES-EEEEEETTEEEEEEEETTSHHHHHHHHHSEEEEEEEBTT--HHHHHHTT-SS--HHHHHTT--EEE-TTS-EEE-TTEEEEEEEEEEEEEE-SSEEEEEEEEEEEEE--SPPBPBHHHHHHHHHTPPPGGGT-EEE-

InterPro domains:
  IPR002563 Flavin reductase like domain [PF01613] (7-152)
  IPR002563 Flavin reductase like domain [SM00903] (6-152)
  IPR012349 FMN-binding split barrel [G3DSA:2.30.110.10] (1-169)
  IPR050268 NADH-dependent flavin reductase [PTHR30466] (8-158)